Protein AF-A0A6P0XM38-F1 (afdb_monomer)

Secondary structure (DSSP, 8-state):
--PPPHHHHHHHTSTT----HHHHHHHHHTS--HHHH-EE--SSTTPPPEE---STT-EEEEEEETTEEEEEEES-SSSS--EEEEEETTEEEEEEETTT-PEEES-SS--SSEEE---SSS-SEEE-SSTT-SS-EEE-TTSPEEES-SS-SSSEEESS----SS----TT-PPP-S--S--TTTTT---BTTB-----TTS-----TT-------BTTTTB----

Foldseek 3Di:
DPQDDPVRLVVQPDPPHDHDPVSVVSVVVVDDDCVPQVWDQDDDPPGDITRFADDPQQWGDFDDDVPDTAKTWGQHLDDPFGFTFIGGPSFTQWTQGPPPRAIEGRDHDDPDNDHFDDPDQAWSDWDAPDVPHQQIFTQGSVRATEGSHPDDPDNYDYPDDDDDPDDDPDVPDDDDDDPPPAVVVADPFDDDPHDHDDDDDVDDDDDDPPDDDDFDDDPPPRDGDDD

Mean predicted aligned error: 12.22 Å

Sequence (227 aa):
MTQKSRSELKELFKTGAKPSQEDFANFIESTLNIKEDGIEKPSGANTPLKITAQDTDEKLLDFYSGETNTWSINQKPGEEKIGLNISNAGESKLFIDSSNGNVGLSIDQPTAKLHIQQTSNEDALRIDDQLNDKTSFLIDKDGNVGIGTTTPTAKLEVSGSLKVQDVIDAPKGIKIQGETDHINVDGAFYRNQGEVYLTVDNHLYIRDTQSSKKIHFQTDTGSLTLD

Nearest PDB structures (foldseek):
  8ojn-assembly1_C  TM=6.182E-01  e=1.400E-03  Bdellovibrio bacteriovorus HD100
  8ol4-assembly1_A  TM=2.918E-01  e=2.278E-03  Bdellovibrio bacteriovorus HD100
  8onf-assembly1_B  TM=3.000E-01  e=6.406E-03  Bdellovibrio bacteriovorus HD100
  8oml-assembly1_B  TM=2.946E-01  e=8.170E-03  Bdellovibrio bacteriovorus HD100
  8on4-assembly1_A  TM=4.421E-01  e=1.710E-01  Bdellovibrio bacteriovorus HD100

pLDDT: mean 78.91, std 18.7, range [36.31, 98.06]

Radius of gyration: 34.81 Å; Cα contacts (8 Å, |Δi|>4): 327; chains: 1; bounding box: 89×39×93 Å

Structure (mmCIF, N/CA/C/O backbone):
data_AF-A0A6P0XM38-F1
#
_entry.id   AF-A0A6P0XM38-F1
#
loop_
_atom_site.group_PDB
_atom_site.id
_atom_site.type_symbol
_atom_site.label_atom_id
_atom_site.label_alt_id
_atom_site.label_comp_id
_atom_site.label_asym_id
_atom_site.label_entity_id
_atom_site.label_seq_id
_atom_site.pdbx_PDB_ins_code
_atom_site.Cartn_x
_atom_site.Cartn_y
_atom_site.Cartn_z
_atom_site.occupancy
_atom_site.B_iso_or_equiv
_atom_site.auth_seq_id
_atom_site.auth_comp_id
_atom_site.auth_asym_id
_atom_site.auth_atom_id
_atom_site.pdbx_PDB_model_num
ATOM 1 N N . MET A 1 1 ? -32.392 -12.697 25.773 1.00 48.47 1 MET A N 1
ATOM 2 C CA . MET A 1 1 ? -33.594 -12.049 26.343 1.00 48.47 1 MET A CA 1
ATOM 3 C C . MET A 1 1 ? -33.814 -10.748 25.594 1.00 48.47 1 MET A C 1
ATOM 5 O O . MET A 1 1 ? -32.832 -10.092 25.280 1.00 48.47 1 MET A O 1
ATOM 9 N N . THR A 1 2 ? -35.050 -10.405 25.237 1.00 59.69 2 THR A N 1
ATOM 10 C CA . THR A 1 2 ? -35.341 -9.153 24.521 1.00 59.69 2 THR A CA 1
ATOM 11 C C . THR A 1 2 ? -35.158 -7.982 25.489 1.00 59.69 2 THR A C 1
ATOM 13 O O . THR A 1 2 ? -35.938 -7.853 26.431 1.00 59.69 2 THR A O 1
ATOM 16 N N . GLN A 1 3 ? -34.112 -7.170 25.313 1.00 72.75 3 GLN A N 1
ATOM 17 C CA . GLN A 1 3 ? -33.857 -6.014 26.181 1.00 72.75 3 GLN A CA 1
ATOM 18 C C . GLN A 1 3 ? -35.000 -4.994 26.066 1.00 72.75 3 GLN A C 1
ATOM 20 O O . GLN A 1 3 ? -35.388 -4.610 24.962 1.00 72.75 3 GLN A O 1
ATOM 25 N N . LYS A 1 4 ? -35.538 -4.548 27.209 1.00 78.38 4 LYS A N 1
ATOM 26 C CA . LYS A 1 4 ? -36.553 -3.483 27.266 1.00 78.38 4 LYS A CA 1
ATOM 27 C C . LYS A 1 4 ? -35.903 -2.135 26.955 1.00 78.38 4 LYS A C 1
ATOM 29 O O . LYS A 1 4 ? -34.823 -1.824 27.458 1.00 78.38 4 LYS A O 1
ATOM 34 N N . SER A 1 5 ? -36.572 -1.294 26.174 1.00 80.25 5 SER A N 1
ATOM 35 C CA . SER A 1 5 ? -36.120 0.075 25.930 1.00 80.25 5 SER A CA 1
ATOM 36 C C . SER A 1 5 ? -36.131 0.905 27.220 1.00 80.25 5 SER A C 1
ATOM 38 O O . SER A 1 5 ? -36.909 0.660 28.145 1.00 80.25 5 SER A O 1
ATOM 40 N N . ARG A 1 6 ? -35.326 1.977 27.273 1.00 81.38 6 ARG A N 1
ATOM 41 C CA . ARG A 1 6 ? -35.341 2.918 28.412 1.00 81.38 6 ARG A CA 1
ATOM 42 C C . ARG A 1 6 ? -36.722 3.525 28.665 1.00 81.38 6 ARG A C 1
ATOM 44 O O . ARG A 1 6 ? -37.035 3.853 29.806 1.00 81.38 6 ARG A O 1
ATOM 51 N N . SER A 1 7 ? -37.533 3.703 27.623 1.00 83.88 7 SER A N 1
ATOM 52 C CA . SER A 1 7 ? -38.900 4.218 27.752 1.00 83.88 7 SER A CA 1
ATOM 53 C C . SER A 1 7 ? -39.814 3.207 28.442 1.00 83.88 7 SER A C 1
ATOM 55 O O . SER A 1 7 ? -40.525 3.580 29.367 1.00 83.88 7 SER A O 1
ATOM 57 N N . GLU A 1 8 ? -39.736 1.928 28.068 1.00 85.31 8 GLU A N 1
ATOM 58 C CA . GLU A 1 8 ? -40.484 0.850 28.728 1.00 85.31 8 GLU A CA 1
ATOM 59 C C . GLU A 1 8 ? -40.020 0.643 30.171 1.00 85.31 8 GLU A C 1
ATOM 61 O O . GLU A 1 8 ? -40.845 0.458 31.061 1.00 85.31 8 GLU A O 1
ATOM 66 N N . LEU A 1 9 ? -38.712 0.751 30.429 1.00 84.25 9 LEU A N 1
ATOM 67 C CA . LEU A 1 9 ? -38.165 0.676 31.783 1.00 84.25 9 LEU A CA 1
ATOM 68 C C . LEU A 1 9 ? -38.690 1.815 32.665 1.00 84.25 9 LEU A C 1
ATOM 70 O O . LEU A 1 9 ? -39.119 1.560 33.783 1.00 84.25 9 LEU A O 1
ATOM 74 N N . LYS A 1 10 ? -38.742 3.059 32.169 1.00 84.19 10 LYS A N 1
ATOM 75 C CA . LYS A 1 10 ? -39.256 4.213 32.937 1.00 84.19 10 LYS A CA 1
ATOM 76 C C . LYS A 1 10 ? -40.703 4.043 33.404 1.00 84.19 10 LYS A C 1
ATOM 78 O O . LYS A 1 10 ? -41.040 4.512 34.489 1.00 84.19 10 LYS A O 1
ATOM 83 N N . GLU A 1 11 ? -41.549 3.378 32.621 1.00 87.38 11 GLU A N 1
ATOM 84 C CA . GLU A 1 11 ? -42.943 3.111 32.996 1.00 87.38 11 GLU A CA 1
ATOM 85 C C . GLU A 1 11 ? -43.055 2.194 34.225 1.00 87.38 11 GLU A C 1
ATOM 87 O O . GLU A 1 11 ? -43.979 2.343 35.025 1.00 87.38 11 GLU A O 1
ATOM 92 N N . LEU A 1 12 ? -42.078 1.303 34.425 1.00 85.00 12 LEU A N 1
ATOM 93 C CA . LEU A 1 12 ? -42.056 0.330 35.519 1.00 85.00 12 LEU A CA 1
ATOM 94 C C . LEU A 1 12 ? -41.666 0.947 36.872 1.00 85.00 12 LEU A C 1
ATOM 96 O O . LEU A 1 12 ? -41.975 0.364 37.908 1.00 85.00 12 LEU A O 1
ATOM 100 N N . PHE A 1 13 ? -41.044 2.134 36.880 1.00 86.44 13 PHE A N 1
ATOM 101 C CA . PHE A 1 13 ? -40.559 2.826 38.088 1.00 86.44 13 PHE A CA 1
ATOM 102 C C . PHE A 1 13 ? -41.355 4.098 38.438 1.00 86.44 13 PHE A C 1
ATOM 104 O O . PHE A 1 13 ? -40.858 4.980 39.142 1.00 86.44 13 PHE A O 1
ATOM 111 N N . LYS A 1 14 ? -42.600 4.221 37.962 1.00 89.19 14 LYS A N 1
ATOM 112 C CA . LYS A 1 14 ? -43.503 5.315 38.358 1.00 89.19 14 LYS A CA 1
ATOM 113 C C . LYS A 1 14 ? -43.966 5.172 39.809 1.00 89.19 14 LYS A C 1
ATOM 115 O O . LYS A 1 14 ? -44.019 4.078 40.365 1.00 89.19 14 LYS A O 1
ATOM 120 N N . THR A 1 15 ? -44.356 6.287 40.424 1.00 84.44 15 THR A N 1
ATOM 121 C CA . THR A 1 15 ? -44.920 6.300 41.779 1.00 84.44 15 THR A CA 1
ATOM 122 C C . THR A 1 15 ? -46.096 5.324 41.888 1.00 84.44 15 THR A C 1
ATOM 124 O O . THR A 1 15 ? -47.060 5.425 41.134 1.00 84.44 15 THR A O 1
ATOM 127 N N . GLY A 1 16 ? -46.013 4.382 42.831 1.00 83.31 16 GLY A N 1
ATOM 128 C CA . GLY A 1 16 ? -47.033 3.350 43.055 1.00 83.31 16 GLY A CA 1
ATOM 129 C C . GLY A 1 16 ? -46.848 2.061 42.245 1.00 83.31 16 GLY A C 1
ATOM 130 O O . GLY A 1 16 ? -47.520 1.075 42.541 1.00 83.31 16 GLY A O 1
ATOM 131 N N . ALA A 1 17 ? -45.925 2.023 41.278 1.00 82.75 17 ALA A N 1
ATOM 132 C CA . ALA A 1 17 ? -45.535 0.785 40.609 1.00 82.75 17 ALA A CA 1
ATOM 133 C C . ALA A 1 17 ? -44.620 -0.062 41.515 1.00 82.75 17 ALA A C 1
ATOM 135 O O . ALA A 1 17 ? -43.848 0.473 42.315 1.00 82.75 17 ALA A O 1
ATOM 136 N N . LYS A 1 18 ? -44.700 -1.395 41.389 1.00 88.50 18 LYS A N 1
ATOM 137 C CA . LYS A 1 18 ? -43.828 -2.350 42.092 1.00 88.50 18 LYS A CA 1
ATOM 138 C C . LYS A 1 18 ? -42.984 -3.124 41.065 1.00 88.50 18 LYS A C 1
ATOM 140 O O . LYS A 1 18 ? -43.429 -4.186 40.627 1.00 88.50 18 LYS A O 1
ATOM 145 N N . PRO A 1 19 ? -41.807 -2.603 40.673 1.00 87.50 19 PRO A N 1
ATOM 146 C CA . PRO A 1 19 ? -40.901 -3.305 39.771 1.00 87.50 19 PRO A CA 1
ATOM 147 C C . PRO A 1 19 ? -40.480 -4.656 40.357 1.00 87.50 19 PRO A C 1
ATOM 149 O O . PRO A 1 19 ? -40.291 -4.794 41.571 1.00 87.50 19 PRO A O 1
ATOM 152 N N . SER A 1 20 ? -40.332 -5.655 39.494 1.00 89.19 20 SER A N 1
ATOM 153 C CA . SER A 1 20 ? -39.801 -6.967 39.861 1.00 89.19 20 SER A CA 1
ATOM 154 C C . SER A 1 20 ? -38.269 -6.957 39.932 1.00 89.19 20 SER A C 1
ATOM 156 O O . SER A 1 20 ? -37.613 -6.035 39.448 1.00 89.19 20 SER A O 1
ATOM 158 N N . GLN A 1 21 ? -37.677 -8.013 40.500 1.00 89.88 21 GLN A N 1
ATOM 159 C CA . GLN A 1 21 ? -36.222 -8.219 40.473 1.00 89.88 21 GLN A CA 1
ATOM 160 C C . GLN A 1 21 ? -35.669 -8.225 39.036 1.00 89.88 21 GLN A C 1
ATOM 162 O O . GLN A 1 21 ? -34.590 -7.695 38.790 1.00 89.88 21 GLN A O 1
ATOM 167 N N . GLU A 1 22 ? -36.416 -8.783 38.085 1.00 87.12 22 GLU A N 1
ATOM 168 C CA . GLU A 1 22 ? -36.012 -8.832 36.680 1.00 87.12 22 GLU A CA 1
ATOM 169 C C . GLU A 1 22 ? -36.082 -7.453 36.008 1.00 87.12 22 GLU A C 1
ATOM 171 O O . GLU A 1 22 ? -35.248 -7.129 35.166 1.00 87.12 22 GLU A O 1
ATOM 176 N N . ASP A 1 23 ? -37.005 -6.582 36.424 1.00 87.00 23 ASP A N 1
ATOM 177 C CA . ASP A 1 23 ? -37.036 -5.191 35.950 1.00 87.00 23 ASP A CA 1
ATOM 178 C C . ASP A 1 23 ? -35.821 -4.395 36.446 1.00 87.00 23 ASP A C 1
ATOM 180 O O . ASP A 1 23 ? -35.291 -3.557 35.717 1.00 87.00 23 ASP A O 1
ATOM 184 N N . PHE A 1 24 ? -35.340 -4.690 37.658 1.00 85.00 24 PHE A N 1
ATOM 185 C CA . PHE A 1 24 ? -34.094 -4.124 38.176 1.00 85.00 24 PHE A CA 1
ATOM 186 C C . PHE A 1 24 ? -32.857 -4.647 37.439 1.00 85.00 24 PHE A C 1
ATOM 188 O O . PHE A 1 24 ? -31.975 -3.847 37.132 1.00 85.00 24 PHE A O 1
ATOM 195 N N . ALA A 1 25 ? -32.801 -5.944 37.119 1.00 84.38 25 ALA A N 1
ATOM 196 C CA . ALA A 1 25 ? -31.714 -6.510 36.317 1.00 84.38 25 ALA A CA 1
ATOM 197 C C . ALA A 1 25 ? -31.643 -5.835 34.938 1.00 84.38 25 ALA A C 1
ATOM 199 O O . ALA A 1 25 ? -30.616 -5.259 34.586 1.00 84.38 25 ALA A O 1
ATOM 200 N N . ASN A 1 26 ? -32.780 -5.766 34.235 1.00 83.00 26 ASN A N 1
ATOM 201 C CA . ASN A 1 26 ? -32.878 -5.079 32.946 1.00 83.00 26 ASN A CA 1
ATOM 202 C C . ASN A 1 26 ? -32.483 -3.593 33.034 1.00 83.00 26 ASN A C 1
ATOM 204 O O . ASN A 1 26 ? -31.912 -3.052 32.091 1.00 83.00 26 ASN A O 1
ATOM 208 N N . PHE A 1 27 ? -32.784 -2.907 34.143 1.00 82.88 27 PHE A N 1
ATOM 209 C CA . PHE A 1 27 ? -32.383 -1.513 34.331 1.00 82.88 27 PHE A CA 1
ATOM 210 C C . PHE A 1 27 ? -30.866 -1.359 34.472 1.00 82.88 27 PHE A C 1
ATOM 212 O O . PHE A 1 27 ? -30.284 -0.536 33.765 1.00 82.88 27 PHE A O 1
ATOM 219 N N . ILE A 1 28 ? -30.231 -2.147 35.343 1.00 81.25 28 ILE A N 1
ATOM 220 C CA . ILE A 1 28 ? -28.781 -2.083 35.583 1.00 81.25 28 ILE A CA 1
ATOM 221 C C . ILE A 1 28 ? -28.016 -2.414 34.296 1.00 81.25 28 ILE A C 1
ATOM 223 O O . ILE A 1 28 ? -27.159 -1.635 33.881 1.00 81.25 28 ILE A O 1
ATOM 227 N N . GLU A 1 29 ? -28.405 -3.491 33.611 1.00 81.94 29 GLU A N 1
ATOM 228 C CA . GLU A 1 29 ? -27.800 -3.933 32.346 1.00 81.94 29 GLU A CA 1
ATOM 229 C C . GLU A 1 29 ? -28.026 -2.947 31.180 1.00 81.94 29 GLU A C 1
ATOM 231 O O . GLU A 1 29 ? -27.327 -3.003 30.173 1.00 81.94 29 GLU A O 1
ATOM 236 N N . SER A 1 30 ? -28.983 -2.013 31.292 1.00 77.38 30 SER A N 1
ATOM 237 C CA . S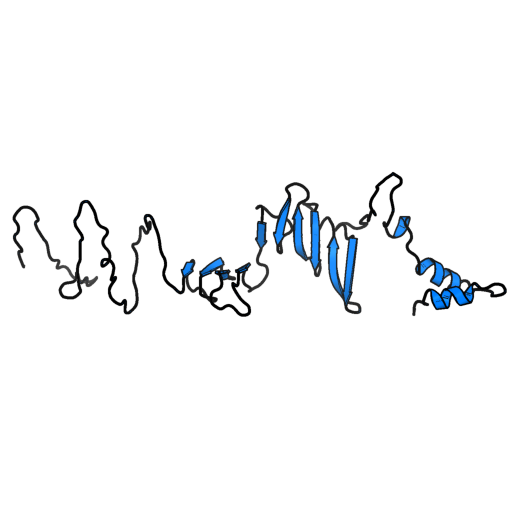ER A 1 30 ? -29.253 -0.990 30.261 1.00 77.38 30 SER A CA 1
ATOM 238 C C . SER A 1 30 ? -28.353 0.257 30.343 1.00 77.38 30 SER A C 1
ATOM 240 O O . SER A 1 30 ? -28.494 1.200 29.542 1.00 77.38 30 SER A O 1
ATOM 242 N N . THR A 1 31 ? -27.469 0.311 31.342 1.00 77.56 31 THR A N 1
ATOM 243 C CA . THR A 1 31 ? -26.596 1.457 31.630 1.00 77.56 31 THR A CA 1
ATOM 244 C C . THR A 1 31 ? -25.124 1.085 31.512 1.00 77.56 31 THR A C 1
ATOM 246 O O . THR A 1 31 ? -24.773 -0.071 31.695 1.00 77.56 31 THR A O 1
ATOM 249 N N . LEU A 1 32 ? -24.275 2.077 31.212 1.00 80.94 32 LEU A N 1
ATOM 250 C CA . LEU A 1 32 ? -22.825 1.886 31.223 1.00 80.94 32 LEU A CA 1
ATOM 251 C C . LEU A 1 32 ? -22.292 1.958 32.661 1.00 80.94 32 LEU A C 1
ATOM 253 O O . LEU A 1 32 ? -22.584 2.916 33.386 1.00 80.94 32 LEU A O 1
ATOM 257 N N . ASN A 1 33 ? -21.479 0.986 33.049 1.00 82.31 33 ASN A N 1
ATOM 258 C CA . ASN A 1 33 ? -20.744 0.919 34.299 1.00 82.31 33 ASN A CA 1
ATOM 259 C C . ASN A 1 33 ? -19.286 1.351 34.084 1.00 82.31 33 ASN A C 1
ATOM 261 O O . ASN A 1 33 ? -18.530 0.721 33.358 1.00 82.31 33 ASN A O 1
ATOM 265 N N . ILE A 1 34 ? -18.848 2.396 34.787 1.00 77.56 34 ILE A N 1
ATOM 266 C CA . ILE A 1 34 ? -17.497 2.967 34.643 1.00 77.56 34 ILE A CA 1
ATOM 267 C C . ILE A 1 34 ? -16.386 1.939 34.921 1.00 77.56 34 ILE A C 1
ATOM 269 O O . ILE A 1 34 ? -15.366 1.925 34.235 1.00 77.56 34 ILE A O 1
ATOM 273 N N . LYS A 1 35 ? -16.566 1.090 35.941 1.00 75.81 35 LYS A N 1
ATOM 274 C CA . LYS A 1 35 ? -15.556 0.111 36.361 1.00 75.81 35 LYS A CA 1
ATOM 275 C C . LYS A 1 35 ? -15.515 -1.095 35.427 1.00 75.81 35 LYS A C 1
ATOM 277 O O . LYS A 1 35 ? -14.441 -1.642 35.209 1.00 75.81 35 LYS A O 1
ATOM 282 N N . GLU A 1 36 ? -16.674 -1.520 34.941 1.00 78.44 36 GLU A N 1
ATOM 283 C CA . GLU A 1 36 ? -16.805 -2.740 34.140 1.00 78.44 36 GLU A CA 1
ATOM 284 C C . GLU A 1 36 ? -16.608 -2.457 32.649 1.00 78.44 36 GLU A C 1
ATOM 286 O O . GLU A 1 36 ? -15.912 -3.219 31.991 1.00 78.44 36 GLU A O 1
ATOM 291 N N . ASP A 1 37 ? -17.097 -1.325 32.138 1.00 83.25 37 ASP A N 1
ATOM 292 C CA . ASP A 1 37 ? -17.035 -0.986 30.710 1.00 83.25 37 ASP A CA 1
ATOM 293 C C . ASP A 1 37 ? -15.785 -0.178 30.333 1.00 83.25 37 ASP A C 1
ATOM 295 O O . ASP A 1 37 ? -15.530 0.071 29.158 1.00 83.25 37 ASP A O 1
ATOM 299 N N . GLY A 1 38 ? -15.007 0.293 31.315 1.00 84.88 38 GLY A N 1
ATOM 300 C CA . GLY A 1 38 ? -13.768 1.041 31.072 1.00 84.88 38 GLY A CA 1
ATOM 301 C C . GLY A 1 38 ? -13.960 2.428 30.442 1.00 84.88 38 GLY A C 1
ATOM 302 O O . GLY A 1 38 ? -12.977 3.029 30.000 1.00 84.88 38 GLY A O 1
ATOM 303 N N . ILE A 1 39 ? -15.194 2.945 30.404 1.00 89.00 39 ILE A N 1
ATOM 304 C CA . ILE A 1 39 ? -15.546 4.269 29.876 1.00 89.00 39 ILE A CA 1
ATOM 305 C C . ILE A 1 39 ? -15.694 5.249 31.044 1.00 89.00 39 ILE A C 1
ATOM 307 O O . ILE A 1 39 ? -16.642 5.171 31.827 1.00 89.00 39 ILE A O 1
ATOM 311 N N . GLU A 1 40 ? -14.780 6.215 31.146 1.00 88.62 40 GLU A N 1
ATOM 312 C CA . GLU A 1 40 ? -14.772 7.192 32.237 1.00 88.62 40 GLU A CA 1
ATOM 313 C C . GLU A 1 40 ? -14.476 8.618 31.763 1.00 88.62 40 GLU A C 1
ATOM 315 O O . GLU A 1 40 ? -13.769 8.839 30.782 1.00 88.62 40 GLU A O 1
ATOM 320 N N . LYS A 1 41 ? -14.989 9.619 32.487 1.00 86.38 41 LYS A N 1
ATOM 321 C CA . LYS A 1 41 ? -14.523 11.006 32.378 1.00 86.38 41 LYS A CA 1
ATOM 322 C C . LYS A 1 41 ? -13.588 11.278 33.563 1.00 86.38 41 LYS A C 1
ATOM 324 O O . LYS A 1 41 ? -14.100 11.475 34.667 1.00 86.38 41 LYS A O 1
ATOM 329 N N . PRO A 1 42 ? -12.254 11.277 33.374 1.00 85.50 42 PRO A N 1
ATOM 330 C CA . PRO A 1 42 ? -11.305 11.455 34.471 1.00 85.50 42 PRO A CA 1
ATOM 331 C C . PRO A 1 42 ? -11.526 12.783 35.199 1.00 85.50 42 PRO A C 1
ATOM 333 O O . PRO A 1 42 ? -11.930 13.773 34.586 1.00 85.50 42 PRO A O 1
ATOM 336 N N . SER A 1 43 ? -11.240 12.839 36.499 1.00 85.06 43 SER A N 1
ATOM 337 C CA . SER A 1 43 ? -11.324 14.084 37.264 1.00 85.06 43 SER A CA 1
ATOM 338 C C . SER A 1 43 ? -10.2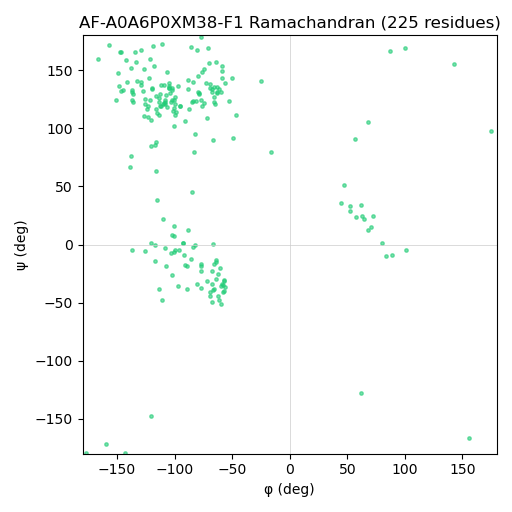43 15.080 36.819 1.00 85.06 43 SER A C 1
ATOM 340 O O . SER A 1 43 ? -9.080 14.727 36.642 1.00 85.06 43 SER A O 1
ATOM 342 N N . GLY A 1 44 ? -10.630 16.341 36.617 1.00 83.31 44 GLY A N 1
ATOM 343 C CA . GLY A 1 44 ? -9.727 17.412 36.185 1.00 83.31 44 GLY A CA 1
ATOM 344 C C . GLY A 1 44 ? -10.394 18.387 35.217 1.00 83.31 44 GLY A C 1
ATOM 345 O O . GLY A 1 44 ? -11.367 18.053 34.542 1.00 83.31 44 GLY A O 1
ATOM 346 N N . ALA A 1 45 ? -9.889 19.619 35.152 1.00 73.69 45 ALA A N 1
ATOM 347 C CA . ALA A 1 45 ? -10.309 20.554 34.114 1.00 73.69 45 ALA A CA 1
ATOM 348 C C . ALA A 1 45 ? -9.777 20.070 32.752 1.00 73.69 45 ALA A C 1
ATOM 350 O O . ALA A 1 45 ? -8.607 19.715 32.641 1.00 73.69 45 ALA A O 1
ATOM 351 N N . ASN A 1 46 ? -10.628 20.081 31.722 1.00 84.25 46 ASN A N 1
ATOM 352 C CA . ASN A 1 46 ? -10.289 19.725 30.335 1.00 84.25 46 ASN A CA 1
ATOM 353 C C . ASN A 1 46 ? -9.835 18.271 30.092 1.00 84.25 46 ASN A C 1
ATOM 355 O O . ASN A 1 46 ? -9.165 17.998 29.099 1.00 84.25 46 ASN A O 1
ATOM 359 N N . THR A 1 47 ? -10.224 17.318 30.941 1.00 85.31 47 THR A N 1
ATOM 360 C CA . THR A 1 47 ? -9.978 15.892 30.685 1.00 85.31 47 THR A CA 1
ATOM 361 C C . THR A 1 47 ? -10.967 15.338 29.637 1.00 85.31 47 THR A C 1
ATOM 363 O O . THR A 1 47 ? -12.197 15.474 29.793 1.00 85.31 47 THR A O 1
ATOM 366 N N . PRO A 1 48 ? -10.469 14.734 28.538 1.00 89.19 48 PRO A N 1
ATOM 367 C CA . PRO A 1 48 ? -11.316 14.074 27.548 1.00 89.19 48 PRO A CA 1
ATOM 368 C C . PRO A 1 48 ? -11.904 12.767 28.101 1.00 89.19 48 PRO A C 1
ATOM 370 O O . PRO A 1 48 ? -11.513 12.295 29.168 1.00 89.19 48 PRO A O 1
ATOM 373 N N . LEU A 1 49 ? -12.866 12.190 27.376 1.00 91.75 49 LEU A N 1
ATOM 374 C CA . LEU A 1 49 ? -13.368 10.845 27.663 1.00 91.75 49 LEU A CA 1
ATOM 375 C C . LEU A 1 49 ? -12.210 9.842 27.555 1.00 91.75 49 LEU A C 1
ATOM 377 O O . LEU A 1 49 ? -11.477 9.858 26.567 1.00 91.75 49 LEU A O 1
ATOM 381 N N . LYS A 1 50 ? -12.059 8.979 28.556 1.00 89.62 50 LYS A N 1
ATOM 382 C CA . LYS A 1 50 ? -11.101 7.878 28.562 1.00 89.62 50 LYS A CA 1
ATOM 383 C C . LYS A 1 50 ? -11.847 6.571 28.316 1.00 89.62 50 LYS A C 1
ATOM 385 O O . LYS A 1 50 ? -12.890 6.328 28.918 1.00 89.62 50 LYS A O 1
ATOM 390 N N . ILE A 1 51 ? -11.285 5.751 27.437 1.00 90.69 51 ILE A N 1
ATOM 391 C CA . ILE A 1 51 ? -11.720 4.381 27.168 1.00 90.69 51 ILE A CA 1
ATOM 392 C C . ILE A 1 51 ? -10.513 3.496 27.460 1.00 90.69 51 ILE A C 1
ATOM 394 O O . ILE A 1 51 ? -9.426 3.754 26.942 1.00 90.69 51 ILE A O 1
ATOM 398 N N . THR A 1 52 ? -10.687 2.515 28.335 1.00 87.19 52 THR A N 1
ATOM 399 C CA . THR A 1 52 ? -9.631 1.586 28.749 1.00 87.19 52 THR A CA 1
ATOM 400 C C . THR A 1 52 ? -9.924 0.221 28.151 1.00 87.19 52 THR A C 1
ATOM 402 O O . THR A 1 52 ? -11.005 -0.315 28.379 1.00 87.19 52 THR A O 1
ATOM 405 N N . ALA A 1 53 ? -8.976 -0.339 27.404 1.00 84.19 53 ALA A N 1
ATOM 406 C CA . ALA A 1 53 ? -9.095 -1.705 26.922 1.00 84.19 53 ALA A CA 1
ATOM 407 C C . ALA A 1 53 ? -8.860 -2.716 28.056 1.00 84.19 53 ALA A C 1
ATOM 409 O O . ALA A 1 53 ? -8.126 -2.421 29.001 1.00 84.19 53 ALA A O 1
ATOM 410 N N . GLN A 1 54 ? -9.477 -3.896 27.969 1.00 70.06 54 GLN A N 1
ATOM 411 C CA . GLN A 1 54 ? -9.420 -4.902 29.043 1.00 70.06 54 GLN A CA 1
ATOM 412 C C . GLN A 1 54 ? -8.745 -6.223 28.653 1.00 70.06 54 GLN A C 1
ATOM 414 O O . GLN A 1 54 ? -8.358 -6.979 29.541 1.00 70.06 54 GLN A O 1
ATOM 419 N N . ASP A 1 55 ? -8.536 -6.462 27.357 1.00 75.00 55 ASP A N 1
ATOM 420 C CA . ASP A 1 55 ? -7.988 -7.718 26.831 1.00 75.00 55 ASP A CA 1
ATOM 421 C C . ASP A 1 55 ? -6.575 -7.548 26.246 1.00 75.00 55 ASP A C 1
ATOM 423 O O . ASP A 1 55 ? -6.076 -6.433 26.095 1.00 75.00 55 ASP A O 1
ATOM 427 N N . THR A 1 56 ? -5.926 -8.659 25.879 1.00 75.81 56 THR A N 1
ATOM 428 C CA . THR A 1 56 ? -4.539 -8.695 25.368 1.00 75.81 56 THR A CA 1
ATOM 429 C C . THR A 1 56 ? -4.318 -7.874 24.102 1.00 75.81 56 THR A C 1
ATOM 431 O O . THR A 1 56 ? -3.265 -7.257 23.957 1.00 75.81 56 THR A O 1
ATOM 434 N N . ASP A 1 57 ? -5.319 -7.843 23.220 1.00 70.44 57 ASP A N 1
ATOM 435 C CA . ASP A 1 57 ? -5.273 -7.107 21.947 1.00 70.44 57 ASP A CA 1
ATOM 436 C C . ASP A 1 57 ? -5.611 -5.610 22.125 1.00 70.44 57 ASP A C 1
ATOM 438 O O . ASP A 1 57 ? -5.706 -4.835 21.163 1.00 70.44 57 ASP A O 1
ATOM 442 N N . GLU A 1 58 ? -5.887 -5.214 23.370 1.00 86.62 58 GLU A N 1
ATOM 443 C CA . GLU A 1 58 ? -6.373 -3.904 23.776 1.00 86.62 58 GLU A CA 1
ATOM 444 C C . GLU A 1 58 ? -7.545 -3.390 22.906 1.00 86.62 58 GLU A C 1
ATOM 446 O O . GLU A 1 58 ? -7.513 -2.277 22.370 1.00 86.62 58 GLU A O 1
ATOM 451 N N . LYS A 1 59 ? -8.593 -4.211 22.733 1.00 88.50 59 LYS A N 1
ATOM 452 C CA . LYS A 1 59 ? -9.822 -3.822 22.013 1.00 88.50 59 LYS A CA 1
ATOM 453 C C . LYS A 1 59 ? -10.587 -2.723 22.748 1.00 88.50 59 LYS A C 1
ATOM 455 O O . LYS A 1 59 ? -10.771 -2.790 23.961 1.00 88.50 59 LYS A O 1
ATOM 460 N N . LEU A 1 60 ? -11.044 -1.722 21.992 1.00 91.62 60 LEU A N 1
ATOM 461 C CA . LEU A 1 60 ? -11.797 -0.575 22.504 1.00 91.62 60 LEU A CA 1
ATOM 462 C C . LEU A 1 60 ? -13.255 -0.585 22.045 1.00 91.62 60 LEU A C 1
ATOM 464 O O . LEU A 1 60 ? -14.147 -0.351 22.853 1.00 91.62 60 LEU A O 1
ATOM 468 N N . LEU A 1 61 ? -13.499 -0.795 20.748 1.00 92.25 61 LEU A N 1
ATOM 469 C CA . LEU A 1 61 ? -14.832 -0.723 20.145 1.00 92.25 61 LEU A CA 1
ATOM 470 C C . LEU A 1 61 ? -14.968 -1.766 19.036 1.00 92.25 61 LEU A C 1
ATOM 472 O O . LEU A 1 61 ? -14.112 -1.823 18.156 1.00 92.25 61 LEU A O 1
ATOM 476 N N . ASP A 1 62 ? -16.071 -2.511 19.043 1.00 92.44 62 ASP A N 1
ATOM 477 C CA . ASP A 1 62 ? -16.441 -3.465 17.997 1.00 92.44 62 ASP A CA 1
ATOM 478 C C . ASP A 1 62 ? -17.677 -2.970 17.235 1.00 92.44 62 ASP A C 1
ATOM 480 O O . ASP A 1 62 ? -18.654 -2.508 17.830 1.00 92.44 62 ASP A O 1
ATOM 484 N N . PHE A 1 63 ? -17.657 -3.104 15.911 1.00 95.31 63 PHE A N 1
ATOM 485 C CA . PHE A 1 63 ? -18.741 -2.688 15.026 1.00 95.31 63 PHE A CA 1
ATOM 486 C C . PHE A 1 63 ? -19.383 -3.915 14.380 1.00 95.31 63 PHE A C 1
ATOM 488 O O . PHE A 1 63 ? -18.729 -4.655 13.645 1.00 95.31 63 PHE A O 1
ATOM 495 N N . TYR A 1 64 ? -20.677 -4.124 14.622 1.00 94.75 64 TYR A N 1
ATOM 496 C CA . TYR A 1 64 ? -21.409 -5.315 14.181 1.00 94.75 64 TYR A CA 1
ATOM 497 C C . TYR A 1 64 ? -22.359 -5.033 13.010 1.00 94.75 64 TYR A C 1
ATOM 499 O O . TYR A 1 64 ? -22.962 -3.963 12.918 1.00 94.75 64 TYR A O 1
ATOM 507 N N . SER A 1 65 ? -22.544 -6.038 12.154 1.00 95.38 65 SER A N 1
ATOM 508 C CA . SER A 1 65 ? -23.659 -6.145 11.209 1.00 95.38 65 SER A CA 1
ATOM 509 C C . SER A 1 65 ? -24.427 -7.427 11.525 1.00 95.38 65 SER A C 1
ATOM 511 O O . SER A 1 65 ? -23.925 -8.534 11.314 1.00 95.38 65 SER A O 1
ATOM 513 N N . GLY A 1 66 ? -25.621 -7.287 12.108 1.00 93.06 66 GLY A N 1
ATOM 514 C CA . GLY A 1 66 ? -26.301 -8.407 12.762 1.00 93.06 66 GLY A CA 1
ATOM 515 C C . GLY A 1 66 ? -25.471 -8.930 13.939 1.00 93.06 66 GLY A C 1
ATOM 516 O O . GLY A 1 66 ? -25.037 -8.149 14.777 1.00 93.06 66 GLY A O 1
ATOM 517 N N . GLU A 1 67 ? -25.213 -10.236 13.961 1.00 91.62 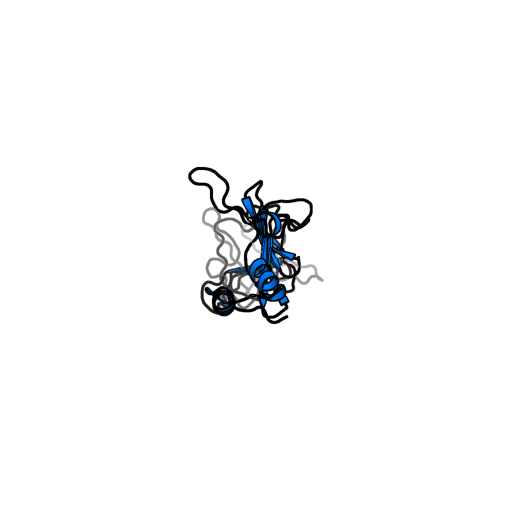67 GLU A N 1
ATOM 518 C CA . GLU A 1 67 ? -24.419 -10.910 15.005 1.00 91.62 67 GLU A CA 1
ATOM 519 C C . GLU A 1 67 ? -22.923 -11.020 14.650 1.00 91.62 67 GLU A C 1
ATOM 521 O O . GLU A 1 67 ? -22.139 -11.617 15.383 1.00 91.62 67 GLU A O 1
ATOM 526 N N . THR A 1 68 ? -22.503 -10.499 13.493 1.00 91.31 68 THR A N 1
ATOM 527 C CA . THR A 1 68 ? -21.118 -10.607 13.017 1.00 91.31 68 THR A CA 1
ATOM 528 C C . THR A 1 68 ? -20.355 -9.319 13.287 1.00 91.31 68 THR A C 1
ATOM 530 O O . THR A 1 68 ? -20.760 -8.253 12.819 1.00 91.31 68 THR A O 1
ATOM 533 N N . ASN A 1 69 ? -19.230 -9.418 14.000 1.00 91.94 69 ASN A N 1
ATOM 534 C CA . ASN A 1 69 ? -18.273 -8.319 14.099 1.00 91.94 69 ASN A CA 1
ATOM 535 C C . ASN A 1 69 ? -17.664 -8.071 12.708 1.00 91.94 69 ASN A C 1
ATOM 537 O O . ASN A 1 69 ? -17.112 -8.979 12.088 1.00 91.94 69 ASN A O 1
ATOM 541 N N . THR A 1 70 ? -17.807 -6.844 12.216 1.00 95.38 70 THR A N 1
ATOM 542 C CA . THR A 1 70 ? -17.324 -6.411 10.901 1.00 95.38 70 THR A CA 1
ATOM 543 C C . THR A 1 70 ? -15.975 -5.708 10.961 1.00 95.38 70 THR A C 1
ATOM 545 O O . THR A 1 70 ? -15.186 -5.863 10.036 1.00 95.38 70 THR A O 1
ATOM 548 N N . TRP A 1 71 ? -15.703 -4.930 12.006 1.00 96.06 71 TRP A N 1
ATOM 549 C CA . TRP A 1 71 ? -14.412 -4.288 12.241 1.00 96.06 71 TRP A CA 1
ATOM 550 C C . TRP A 1 71 ? -14.336 -3.756 13.672 1.00 96.06 71 TRP A C 1
ATOM 552 O O . TRP A 1 71 ? -15.358 -3.519 14.317 1.00 96.06 71 TRP A O 1
ATOM 562 N N . SER A 1 72 ? -13.117 -3.533 14.151 1.00 94.19 72 SER A N 1
ATOM 563 C CA . SER A 1 72 ? -12.837 -3.080 15.511 1.00 94.19 72 SER A CA 1
ATOM 564 C C . SER A 1 72 ? -11.829 -1.934 15.524 1.00 94.19 72 SER A C 1
ATOM 566 O O . SER A 1 72 ? -11.019 -1.785 14.607 1.00 94.19 72 SER A O 1
ATOM 568 N N . ILE A 1 73 ? -11.853 -1.145 16.599 1.00 94.94 73 ILE A N 1
ATOM 569 C CA . ILE A 1 73 ? -10.778 -0.225 16.981 1.00 94.94 73 ILE A CA 1
ATOM 570 C C . ILE A 1 73 ? -10.070 -0.809 18.205 1.00 94.94 73 ILE A C 1
ATOM 572 O O . ILE A 1 73 ? -10.721 -1.137 19.199 1.00 94.94 73 ILE A O 1
ATOM 576 N N . ASN A 1 74 ? -8.743 -0.921 18.153 1.00 92.44 74 ASN A N 1
ATOM 577 C CA . ASN A 1 74 ? -7.921 -1.484 19.226 1.00 92.44 74 ASN A CA 1
ATOM 578 C C . ASN A 1 74 ? -6.538 -0.808 19.300 1.00 92.44 74 ASN A C 1
ATOM 580 O O . ASN A 1 74 ? -6.173 -0.064 18.388 1.00 92.44 74 ASN A O 1
ATOM 584 N N . GLN A 1 75 ? -5.798 -1.005 20.396 1.00 90.69 75 GLN A N 1
ATOM 585 C CA . GLN A 1 75 ? -4.514 -0.319 20.633 1.00 90.69 75 GLN A CA 1
ATOM 586 C C . GLN A 1 75 ? -3.270 -1.199 20.496 1.00 90.69 75 GLN A C 1
ATOM 588 O O . GLN A 1 75 ? -2.174 -0.685 20.264 1.00 90.69 75 GLN A O 1
ATOM 593 N N . LYS A 1 76 ? -3.435 -2.520 20.560 1.00 86.88 76 LYS A N 1
ATOM 594 C CA . LYS A 1 76 ? -2.333 -3.478 20.511 1.00 86.88 76 LYS A CA 1
ATOM 595 C C . LYS A 1 76 ? -2.717 -4.673 19.621 1.00 86.88 76 LYS A C 1
ATOM 597 O O . LYS A 1 76 ? -3.082 -5.722 20.130 1.00 86.88 76 LYS A O 1
ATOM 602 N N . PRO A 1 77 ? -2.701 -4.533 18.281 1.00 83.12 77 PRO A N 1
ATOM 603 C CA . PRO A 1 77 ? -3.108 -5.614 17.367 1.00 83.12 77 PRO A CA 1
ATOM 604 C C . PRO A 1 77 ? -2.226 -6.873 17.416 1.00 83.12 77 PRO A C 1
ATOM 606 O O . PRO A 1 77 ? -2.632 -7.902 16.888 1.00 83.12 77 PRO A O 1
ATOM 609 N N . GLY A 1 78 ? -1.054 -6.800 18.050 1.00 78.06 78 GLY A N 1
ATOM 610 C CA . GLY A 1 78 ? -0.121 -7.906 18.244 1.00 78.06 78 GLY A CA 1
ATOM 611 C C . GLY A 1 78 ? 0.839 -7.610 19.397 1.00 78.06 78 GLY A C 1
ATOM 612 O O . GLY A 1 78 ? 0.681 -6.627 20.114 1.00 78.06 78 GLY A O 1
ATOM 613 N N . GLU A 1 79 ? 1.867 -8.431 19.599 1.00 70.31 79 GLU A N 1
ATOM 614 C CA . GLU A 1 79 ? 2.668 -8.350 20.832 1.00 70.31 79 GLU A CA 1
ATOM 615 C C . GLU A 1 79 ? 3.674 -7.187 20.890 1.00 70.31 79 GLU A C 1
ATOM 617 O O . GLU A 1 79 ? 4.056 -6.769 21.983 1.00 70.31 79 GLU A O 1
ATOM 622 N N . GLU A 1 80 ? 4.097 -6.639 19.747 1.00 80.38 80 GLU A N 1
ATOM 623 C CA . GLU A 1 80 ? 5.300 -5.792 19.701 1.00 80.38 80 GLU A CA 1
ATOM 624 C C . GLU A 1 80 ? 5.044 -4.281 19.639 1.00 80.38 80 GLU A C 1
ATOM 626 O O . GLU A 1 80 ? 5.899 -3.508 20.077 1.00 80.38 80 GLU A O 1
ATOM 631 N N . LYS A 1 81 ? 3.896 -3.825 19.116 1.00 88.50 81 LYS A N 1
ATOM 632 C CA . LYS A 1 81 ? 3.632 -2.386 18.935 1.00 88.50 81 LYS A CA 1
ATOM 633 C C . LYS A 1 81 ? 2.268 -1.944 19.434 1.00 88.50 81 LYS A C 1
ATOM 635 O O . LYS A 1 81 ? 1.258 -2.604 19.213 1.00 88.50 81 LYS A O 1
ATOM 640 N N . ILE A 1 82 ? 2.274 -0.761 20.045 1.00 91.19 82 ILE A N 1
ATOM 641 C CA . ILE A 1 82 ? 1.091 -0.039 20.511 1.00 91.19 82 ILE A CA 1
ATOM 642 C C . ILE A 1 82 ? 0.828 1.123 19.553 1.00 91.19 82 ILE A C 1
ATOM 644 O O . ILE A 1 82 ? 1.752 1.846 19.161 1.00 91.19 82 ILE A O 1
ATOM 648 N N . GLY A 1 83 ? -0.426 1.338 19.182 1.00 93.88 83 GLY A N 1
ATOM 649 C CA . GLY A 1 83 ? -0.811 2.375 18.234 1.00 93.88 83 GLY A CA 1
ATOM 650 C C . GLY A 1 83 ? -2.315 2.468 18.039 1.00 93.88 83 GLY A C 1
ATOM 651 O O . GLY A 1 83 ? -3.069 1.721 18.642 1.00 93.88 83 GLY A O 1
ATOM 652 N N . LEU A 1 84 ? -2.778 3.380 17.188 1.00 95.25 84 LEU A N 1
ATOM 653 C CA . LEU A 1 84 ? -4.175 3.341 16.751 1.00 95.25 84 LEU A CA 1
ATOM 654 C C . LEU A 1 84 ? -4.319 2.225 15.716 1.00 95.25 84 LEU A C 1
ATOM 656 O O . LEU A 1 84 ? -3.701 2.315 14.658 1.00 95.25 84 LEU A O 1
ATOM 660 N N . ASN A 1 85 ? -5.146 1.218 15.988 1.00 96.00 85 ASN A N 1
ATOM 661 C CA . ASN A 1 85 ? -5.418 0.141 15.046 1.00 96.00 85 ASN A CA 1
ATOM 662 C C . ASN A 1 85 ? -6.900 0.068 14.672 1.00 96.00 85 ASN A C 1
ATOM 664 O O . ASN A 1 85 ? -7.770 0.080 15.543 1.00 96.00 85 ASN A O 1
ATOM 668 N N . ILE A 1 86 ? -7.168 -0.074 13.377 1.00 96.50 86 ILE A N 1
ATOM 669 C CA . ILE A 1 86 ? -8.452 -0.515 12.835 1.00 96.50 86 ILE A CA 1
ATOM 670 C C . ILE A 1 86 ? -8.242 -1.927 12.297 1.00 96.50 86 ILE A C 1
ATOM 672 O O . ILE A 1 86 ? -7.404 -2.130 11.414 1.00 96.50 86 ILE A O 1
ATOM 676 N N . SER A 1 87 ? -8.990 -2.894 12.823 1.00 94.44 87 SER A N 1
ATOM 677 C CA . SER A 1 87 ? -8.884 -4.308 12.452 1.00 94.44 87 SER A CA 1
ATOM 678 C C . SER A 1 87 ? -10.187 -4.877 11.910 1.00 94.44 87 SER A C 1
ATOM 680 O O . SER A 1 87 ? -11.270 -4.352 12.152 1.00 94.44 87 SER A O 1
ATOM 682 N N . ASN A 1 88 ? -10.080 -5.983 11.181 1.00 92.75 88 ASN A N 1
ATOM 683 C CA . ASN A 1 88 ? -11.201 -6.843 10.814 1.00 92.75 88 ASN A CA 1
ATOM 684 C C . ASN A 1 88 ? -10.750 -8.297 10.989 1.00 92.75 88 ASN A C 1
ATOM 686 O O . ASN A 1 88 ? -9.665 -8.653 10.537 1.00 92.75 88 ASN A O 1
ATOM 690 N N . ALA A 1 89 ? -11.560 -9.108 11.677 1.00 87.56 89 ALA A N 1
ATOM 691 C CA . ALA A 1 89 ? -11.272 -10.516 11.960 1.00 87.56 89 ALA A CA 1
ATOM 692 C C . ALA A 1 89 ? -9.892 -10.757 12.615 1.00 87.56 89 ALA A C 1
ATOM 694 O O . ALA A 1 89 ? -9.251 -11.774 12.372 1.00 87.56 89 ALA A O 1
ATOM 695 N N . GLY A 1 90 ? -9.430 -9.816 13.447 1.00 85.50 90 GLY A N 1
ATOM 696 C CA . GLY A 1 90 ? -8.123 -9.874 14.117 1.00 85.50 90 GLY A CA 1
ATOM 697 C C . GLY A 1 90 ? -6.946 -9.379 13.271 1.00 85.50 90 GLY A C 1
ATOM 698 O O . GLY A 1 90 ? -5.870 -9.155 13.810 1.00 85.50 90 GLY A O 1
ATOM 699 N N . GLU A 1 91 ? -7.136 -9.128 11.977 1.00 90.56 91 GLU A N 1
ATOM 700 C CA . GLU A 1 91 ? -6.092 -8.576 11.115 1.00 90.56 91 GLU A CA 1
ATOM 701 C C . GLU A 1 91 ? -6.112 -7.047 11.136 1.00 90.56 91 GLU A C 1
ATOM 703 O O . GLU A 1 91 ? -7.167 -6.428 10.964 1.00 90.56 91 GLU A O 1
ATOM 708 N N . SER A 1 92 ? -4.941 -6.423 11.277 1.00 93.94 92 SER A N 1
ATOM 709 C CA . SER A 1 92 ? -4.795 -4.979 11.083 1.00 93.94 92 SER A CA 1
ATOM 710 C C . SER A 1 92 ? -5.129 -4.592 9.640 1.00 93.94 92 SER A C 1
ATOM 712 O O . SER A 1 92 ? -4.705 -5.258 8.697 1.00 93.94 92 SER A O 1
ATOM 714 N N . LYS A 1 93 ? -5.902 -3.517 9.462 1.00 95.12 93 LYS A N 1
ATOM 715 C CA . LYS A 1 93 ? -6.215 -2.908 8.156 1.00 95.12 93 LYS A CA 1
ATOM 716 C C . LYS A 1 93 ? -5.610 -1.512 8.041 1.00 95.12 93 LYS A C 1
ATOM 718 O O . LYS A 1 93 ? -5.073 -1.167 6.992 1.00 95.12 93 LYS A O 1
ATOM 723 N N . LEU A 1 94 ? -5.632 -0.750 9.132 1.00 96.62 94 LEU A N 1
ATOM 724 C CA . LEU A 1 94 ? -4.900 0.504 9.295 1.00 96.62 94 LEU A CA 1
ATOM 725 C C . LEU A 1 94 ? -4.255 0.512 10.678 1.00 96.62 94 LEU A C 1
ATOM 727 O O . LEU A 1 94 ? -4.950 0.331 11.675 1.00 96.62 94 LEU A O 1
ATOM 731 N N . PHE A 1 95 ? -2.962 0.800 10.733 1.00 96.94 95 PHE A N 1
ATOM 732 C CA . PHE A 1 95 ? -2.219 0.958 11.975 1.00 96.94 95 PHE A CA 1
ATOM 733 C C . PHE A 1 95 ? -1.441 2.272 11.975 1.00 96.94 95 PHE A C 1
ATOM 735 O O . PHE A 1 95 ? -0.819 2.624 10.976 1.00 96.94 95 PHE A O 1
ATOM 742 N N . ILE A 1 96 ? -1.442 2.995 13.093 1.00 97.56 96 ILE A N 1
ATOM 743 C CA . ILE A 1 96 ? -0.580 4.160 13.314 1.00 97.56 96 ILE A CA 1
ATOM 744 C C . ILE A 1 96 ? 0.244 3.911 14.569 1.00 97.56 96 ILE A C 1
ATOM 746 O O . ILE A 1 96 ? -0.282 3.945 15.682 1.00 97.56 96 ILE A O 1
ATOM 750 N N . ASP A 1 97 ? 1.539 3.690 14.376 1.00 96.12 97 ASP A N 1
ATOM 751 C CA . ASP A 1 97 ? 2.502 3.411 15.438 1.00 96.12 97 ASP A CA 1
ATOM 752 C C . ASP A 1 97 ? 2.649 4.625 16.370 1.00 96.12 97 ASP A C 1
ATOM 754 O O . ASP A 1 97 ? 3.042 5.715 15.942 1.00 96.12 97 ASP A O 1
ATOM 758 N N . SER A 1 98 ? 2.356 4.441 17.661 1.00 95.12 98 SER A N 1
ATOM 759 C CA . SER A 1 98 ? 2.425 5.521 18.655 1.00 95.12 98 SER A CA 1
ATOM 760 C C . SER A 1 98 ? 3.852 6.008 18.932 1.00 95.12 98 SER A C 1
ATOM 762 O O . SER A 1 98 ? 4.038 7.142 19.373 1.00 95.12 98 SER A O 1
ATOM 764 N N . SER A 1 99 ? 4.867 5.183 18.657 1.00 95.06 99 SER A N 1
ATOM 765 C CA . SER A 1 99 ? 6.265 5.489 18.972 1.00 95.06 99 SER A CA 1
ATOM 766 C C . SER A 1 99 ? 6.924 6.411 17.944 1.00 95.06 99 SER A C 1
ATOM 768 O O . SER A 1 99 ? 7.775 7.229 18.293 1.00 95.06 99 SER A O 1
ATOM 770 N N . ASN A 1 100 ? 6.550 6.285 16.669 1.00 95.50 100 ASN A N 1
ATOM 771 C CA . ASN A 1 100 ? 7.241 6.945 15.555 1.00 95.50 100 ASN A CA 1
ATOM 772 C C . ASN A 1 100 ? 6.296 7.569 14.508 1.00 95.50 100 ASN A C 1
ATOM 774 O O . ASN A 1 100 ? 6.778 8.230 13.579 1.00 95.50 100 ASN A O 1
ATOM 778 N N . GLY A 1 101 ? 4.980 7.378 14.646 1.00 96.69 101 GLY A N 1
ATOM 779 C CA . GLY A 1 101 ? 3.962 7.901 13.735 1.00 96.69 101 GLY A CA 1
ATOM 780 C C . GLY A 1 101 ? 3.935 7.232 12.360 1.00 96.69 101 GLY A C 1
ATOM 781 O O . GLY A 1 101 ? 3.374 7.801 11.428 1.00 96.69 101 GLY A O 1
ATOM 782 N N . ASN A 1 102 ? 4.579 6.075 12.193 1.00 97.75 102 ASN A N 1
ATOM 783 C CA . ASN A 1 102 ? 4.529 5.324 10.946 1.00 97.75 102 ASN A CA 1
ATOM 784 C C . ASN A 1 102 ? 3.124 4.748 10.737 1.00 97.75 102 ASN A C 1
ATOM 786 O O . ASN A 1 102 ? 2.516 4.215 11.666 1.00 97.75 102 ASN A O 1
ATOM 790 N N . VAL A 1 103 ? 2.640 4.827 9.500 1.00 98.06 103 VAL A N 1
ATOM 791 C CA . VAL A 1 103 ? 1.323 4.338 9.096 1.00 98.06 103 VAL A CA 1
ATOM 792 C C . VAL A 1 103 ? 1.482 3.020 8.342 1.00 98.06 103 VAL A C 1
ATOM 794 O O . VAL A 1 103 ? 2.190 2.955 7.337 1.00 98.06 103 VAL A O 1
ATOM 797 N N . GLY A 1 104 ? 0.831 1.972 8.833 1.00 96.62 104 GLY A N 1
ATOM 798 C CA . GLY A 1 104 ? 0.716 0.670 8.191 1.00 96.62 104 GLY A CA 1
ATOM 799 C C . GLY A 1 104 ? -0.657 0.492 7.546 1.00 96.62 104 GLY A C 1
ATOM 800 O O . GLY A 1 104 ? -1.676 0.796 8.164 1.00 96.62 104 GLY A O 1
ATOM 801 N N . LEU A 1 105 ? -0.688 -0.011 6.314 1.00 95.81 105 LEU A N 1
ATOM 802 C CA . LEU A 1 105 ? -1.897 -0.501 5.654 1.00 95.81 105 LEU A CA 1
ATOM 803 C C . LEU A 1 105 ? -1.765 -2.016 5.497 1.00 95.81 105 LEU A C 1
ATOM 805 O O . LEU A 1 105 ? -0.818 -2.491 4.868 1.00 95.81 105 LEU A O 1
ATOM 809 N N . SER A 1 106 ? -2.689 -2.753 6.118 1.00 95.06 106 SER A N 1
ATOM 810 C CA . SER A 1 106 ? -2.655 -4.219 6.256 1.00 95.06 106 SER A CA 1
ATOM 811 C C . SER A 1 106 ? -1.405 -4.786 6.953 1.00 95.06 106 SER A C 1
ATOM 813 O O . SER A 1 106 ? -1.057 -5.946 6.753 1.00 95.06 106 SER A O 1
ATOM 815 N N . ILE A 1 107 ? -0.729 -3.973 7.772 1.00 93.88 107 ILE A N 1
ATOM 816 C CA . ILE A 1 107 ? 0.443 -4.356 8.566 1.00 93.88 107 ILE A CA 1
ATOM 817 C C . ILE A 1 107 ? 0.478 -3.564 9.876 1.00 93.88 107 ILE A C 1
ATOM 819 O O . ILE A 1 107 ? 0.281 -2.350 9.878 1.00 93.88 107 ILE A O 1
ATOM 823 N N . ASP A 1 108 ? 0.773 -4.233 10.986 1.00 93.88 108 ASP A N 1
ATOM 824 C CA . ASP A 1 108 ? 0.872 -3.649 12.332 1.00 93.88 108 ASP A CA 1
ATOM 825 C C . ASP A 1 108 ? 2.320 -3.388 12.792 1.00 93.88 108 ASP A C 1
ATOM 827 O O . ASP A 1 108 ? 2.564 -2.734 13.804 1.00 93.88 108 ASP A O 1
ATOM 831 N N . GLN A 1 109 ? 3.301 -3.829 12.004 1.00 93.69 109 GLN A N 1
ATOM 832 C CA . GLN A 1 109 ? 4.729 -3.581 12.202 1.00 93.69 109 GLN A CA 1
ATOM 833 C C . GLN A 1 109 ? 5.330 -2.740 11.055 1.00 93.69 109 GLN A C 1
ATOM 835 O O . GLN A 1 109 ? 6.211 -3.208 10.328 1.00 93.69 109 GLN A O 1
ATOM 840 N N . PRO A 1 110 ? 4.897 -1.478 10.843 1.00 95.94 110 PRO A N 1
ATOM 841 C CA . PRO A 1 110 ? 5.411 -0.662 9.747 1.00 95.94 110 PRO A CA 1
ATOM 842 C C . PRO A 1 110 ? 6.892 -0.303 9.961 1.00 95.94 110 PRO A C 1
ATOM 844 O O . PRO A 1 110 ? 7.284 0.178 11.031 1.00 95.94 110 PRO A O 1
ATOM 847 N N . THR A 1 111 ? 7.710 -0.510 8.925 1.00 96.06 111 THR A N 1
ATOM 848 C CA . THR A 1 111 ? 9.162 -0.233 8.909 1.00 96.06 111 THR A CA 1
ATOM 849 C C . THR A 1 111 ? 9.518 1.054 8.157 1.00 96.06 111 THR A C 1
ATOM 851 O O . THR A 1 111 ? 10.659 1.507 8.204 1.00 96.06 111 THR A O 1
ATOM 854 N N . ALA A 1 112 ? 8.537 1.677 7.501 1.00 97.44 112 ALA A N 1
ATOM 855 C CA . ALA A 1 112 ? 8.646 2.947 6.792 1.00 97.44 112 ALA A CA 1
ATOM 856 C C . ALA A 1 112 ? 7.523 3.899 7.228 1.00 97.44 112 ALA A C 1
ATOM 858 O O . ALA A 1 112 ? 6.559 3.474 7.862 1.00 97.44 112 ALA A O 1
ATOM 859 N N . LYS A 1 113 ? 7.632 5.190 6.876 1.00 97.62 113 LYS A N 1
ATOM 860 C CA . LYS A 1 113 ? 6.632 6.214 7.241 1.00 97.62 113 LYS A CA 1
ATOM 861 C C . LYS A 1 113 ? 5.224 5.869 6.760 1.00 97.62 113 LYS A C 1
ATOM 863 O O . LYS A 1 113 ? 4.271 6.069 7.504 1.00 97.62 113 LYS A O 1
ATOM 868 N N . LEU A 1 114 ? 5.129 5.326 5.553 1.00 97.75 114 LEU A N 1
ATOM 869 C CA . LEU A 1 114 ? 3.959 4.639 5.030 1.00 97.75 114 LEU A CA 1
ATOM 870 C C . LEU A 1 114 ? 4.431 3.258 4.574 1.00 97.75 114 LEU A C 1
ATOM 872 O O . LEU A 1 114 ? 5.332 3.172 3.740 1.00 97.75 114 LEU A O 1
ATOM 876 N N . HIS A 1 115 ? 3.865 2.197 5.138 1.00 96.75 115 HIS A N 1
ATOM 877 C CA . HIS A 1 115 ? 4.151 0.821 4.748 1.00 96.75 115 HIS A CA 1
ATOM 878 C C . HIS A 1 115 ? 2.844 0.147 4.347 1.00 96.75 115 HIS A C 1
ATOM 880 O O . HIS A 1 115 ? 1.923 0.045 5.152 1.00 96.75 115 HIS A O 1
ATOM 886 N N . ILE A 1 116 ? 2.768 -0.300 3.098 1.00 95.25 116 ILE A N 1
ATOM 887 C CA . ILE A 1 116 ? 1.625 -1.041 2.580 1.00 95.25 116 ILE A CA 1
ATOM 888 C C . ILE A 1 116 ? 2.065 -2.485 2.383 1.00 95.25 116 ILE A C 1
ATOM 890 O O . ILE A 1 116 ? 3.029 -2.732 1.659 1.00 95.25 116 ILE A O 1
ATOM 894 N N . GLN A 1 117 ? 1.382 -3.419 3.042 1.00 93.75 117 GLN A N 1
ATOM 895 C CA . GLN A 1 117 ? 1.610 -4.845 2.856 1.00 93.75 117 GLN A CA 1
ATOM 896 C C . GLN A 1 117 ? 0.435 -5.446 2.102 1.00 93.75 117 GLN A C 1
ATOM 898 O O . GLN A 1 117 ? -0.712 -5.379 2.537 1.00 93.75 117 GLN A O 1
ATOM 903 N N . GLN A 1 118 ? 0.721 -6.068 0.969 1.00 91.00 118 GLN A N 1
ATOM 904 C CA . GLN A 1 118 ? -0.299 -6.795 0.243 1.00 91.00 118 GLN A CA 1
ATOM 905 C C . GLN A 1 118 ? -0.536 -8.160 0.893 1.00 91.00 118 GLN A C 1
ATOM 907 O O . GLN A 1 118 ? 0.406 -8.907 1.158 1.00 91.00 118 GLN A O 1
ATOM 912 N N . THR A 1 119 ? -1.803 -8.481 1.139 1.00 86.44 119 THR A N 1
ATOM 913 C CA . THR A 1 119 ? -2.232 -9.727 1.796 1.00 86.44 119 THR A CA 1
ATOM 914 C C . THR A 1 119 ? -3.166 -10.573 0.920 1.00 86.44 119 THR A C 1
ATOM 916 O O . THR A 1 119 ? -3.587 -11.654 1.326 1.00 86.44 119 THR A O 1
ATOM 919 N N . SER A 1 120 ? -3.463 -10.117 -0.302 1.00 86.75 120 SER A N 1
ATOM 920 C CA . SER A 1 120 ? -4.345 -10.766 -1.282 1.00 86.75 120 SER A CA 1
ATOM 921 C C . SER A 1 120 ? -3.824 -10.594 -2.720 1.00 86.75 120 SER A C 1
ATOM 923 O O . SER A 1 120 ? -2.772 -9.998 -2.943 1.00 86.75 120 SER A O 1
ATOM 925 N N . ASN A 1 121 ? -4.546 -11.123 -3.713 1.00 87.88 121 ASN A N 1
ATOM 926 C CA . ASN A 1 121 ? -4.222 -10.986 -5.142 1.00 87.88 121 ASN A CA 1
ATOM 927 C C . ASN A 1 121 ? -4.766 -9.677 -5.749 1.00 87.88 121 ASN A C 1
ATOM 929 O O . ASN A 1 121 ? -5.355 -9.701 -6.825 1.00 87.88 121 ASN A O 1
ATOM 933 N N . GLU A 1 122 ? -4.581 -8.559 -5.056 1.00 88.94 122 GLU A N 1
ATOM 934 C CA . GLU A 1 122 ? -5.028 -7.223 -5.476 1.00 88.94 122 GLU A CA 1
ATOM 935 C C . GLU A 1 122 ? -3.824 -6.288 -5.646 1.00 88.94 122 GLU A C 1
ATOM 937 O O . GLU A 1 122 ? -2.714 -6.645 -5.259 1.00 88.94 122 GLU A O 1
ATOM 942 N N . ASP A 1 123 ? -4.034 -5.094 -6.200 1.00 91.75 123 ASP A N 1
ATOM 943 C CA . ASP A 1 123 ? -2.985 -4.073 -6.306 1.00 91.75 123 ASP A CA 1
ATOM 944 C C . ASP A 1 123 ? -2.513 -3.624 -4.908 1.00 91.75 123 ASP A C 1
ATOM 946 O O . ASP A 1 123 ? -3.323 -3.261 -4.051 1.00 91.75 123 ASP A O 1
ATOM 950 N N . ALA A 1 124 ? -1.197 -3.588 -4.678 1.00 92.88 124 ALA A N 1
ATOM 951 C CA . ALA A 1 124 ? -0.613 -3.083 -3.434 1.00 92.88 124 ALA A CA 1
ATOM 952 C C . ALA A 1 124 ? -0.843 -1.575 -3.265 1.00 92.88 124 ALA A C 1
ATOM 954 O O . ALA A 1 124 ? -1.075 -1.087 -2.162 1.00 92.88 124 ALA A O 1
ATOM 955 N N . LEU A 1 125 ? -0.748 -0.816 -4.355 1.00 93.94 125 LEU A N 1
ATOM 956 C CA . LEU A 1 125 ? -0.996 0.621 -4.381 1.00 93.94 125 LEU A CA 1
ATOM 957 C C . LEU A 1 125 ? -1.603 0.973 -5.729 1.00 93.94 125 LEU A C 1
ATOM 959 O O . LEU A 1 125 ? -1.046 0.599 -6.753 1.00 93.94 125 LEU A O 1
ATOM 963 N N . ARG A 1 126 ? -2.692 1.738 -5.731 1.00 92.94 126 ARG A N 1
ATOM 964 C CA . ARG A 1 126 ? -3.330 2.250 -6.942 1.00 92.94 126 ARG A CA 1
ATOM 965 C C . ARG A 1 126 ? -3.720 3.709 -6.744 1.00 92.94 126 ARG A C 1
ATOM 967 O O . ARG A 1 126 ? -4.286 4.068 -5.713 1.00 92.94 126 ARG A O 1
ATOM 974 N N . ILE A 1 127 ? -3.398 4.540 -7.727 1.00 93.25 127 ILE A N 1
ATOM 975 C CA . ILE A 1 127 ? -3.755 5.957 -7.781 1.00 93.25 127 ILE A CA 1
ATOM 976 C C . ILE A 1 127 ? -4.456 6.187 -9.117 1.00 93.25 127 ILE A C 1
ATOM 978 O O . ILE A 1 127 ? -3.825 6.106 -10.171 1.00 93.25 127 ILE A O 1
ATOM 982 N N . ASP A 1 128 ? -5.758 6.451 -9.043 1.00 91.62 128 ASP A N 1
ATOM 983 C CA . ASP A 1 128 ? -6.608 6.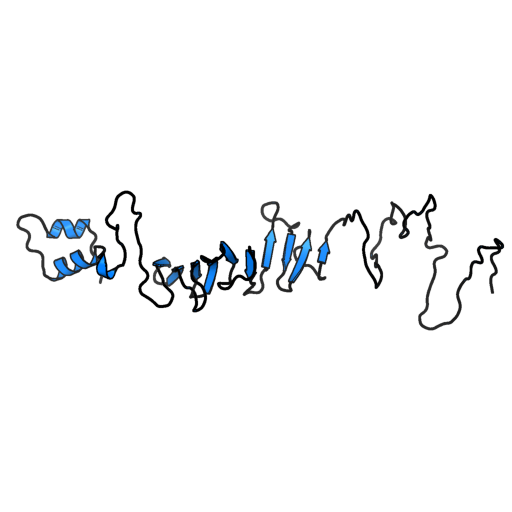787 -10.184 1.00 91.62 128 ASP A CA 1
ATOM 984 C C . ASP A 1 128 ? -6.760 8.309 -10.283 1.00 91.62 128 ASP A C 1
ATOM 986 O O . ASP A 1 128 ? -6.980 8.978 -9.268 1.00 91.62 128 ASP A O 1
ATOM 990 N N . ASP A 1 129 ? -6.662 8.866 -11.489 1.00 87.94 129 ASP A N 1
ATOM 991 C CA . ASP A 1 129 ? -6.838 10.308 -11.710 1.00 87.94 129 ASP A CA 1
ATOM 992 C C . ASP A 1 129 ? -8.308 10.727 -11.913 1.00 87.94 129 ASP A C 1
ATOM 994 O O . ASP A 1 129 ? -8.651 11.911 -11.838 1.00 87.94 129 ASP A O 1
ATOM 998 N N . GLN A 1 130 ? -9.193 9.748 -12.116 1.00 87.44 130 GLN A N 1
ATOM 999 C CA . GLN A 1 130 ? -10.629 9.918 -12.309 1.00 87.44 130 GLN A CA 1
ATOM 1000 C C . GLN A 1 130 ? -11.402 8.639 -11.949 1.00 87.44 130 GLN A C 1
ATOM 1002 O O . GLN A 1 130 ? -10.844 7.570 -11.712 1.00 87.44 130 GLN A O 1
ATOM 1007 N N . LEU A 1 131 ? -12.731 8.726 -11.919 1.00 85.31 131 LEU A N 1
ATOM 1008 C CA . LEU A 1 131 ? -13.579 7.560 -11.671 1.00 85.31 131 LEU A CA 1
ATOM 1009 C C . LEU A 1 131 ? -13.460 6.545 -12.827 1.00 85.31 131 LEU A C 1
ATOM 1011 O O . LEU A 1 131 ? -13.713 6.900 -13.976 1.00 85.31 131 LEU A O 1
ATOM 1015 N N . ASN A 1 132 ? -13.163 5.278 -12.514 1.00 81.31 132 ASN A N 1
ATOM 1016 C CA . ASN A 1 132 ? -12.921 4.195 -13.487 1.00 81.31 132 ASN A CA 1
ATOM 1017 C C . ASN A 1 132 ? -11.716 4.435 -14.415 1.00 81.31 132 ASN A C 1
ATOM 1019 O O . ASN A 1 132 ? -11.741 4.035 -15.584 1.00 81.31 132 ASN A O 1
ATOM 1023 N N . ASP A 1 133 ? -10.681 5.094 -13.898 1.00 78.62 133 ASP A N 1
ATOM 1024 C CA . ASP A 1 133 ? -9.449 5.354 -14.630 1.00 78.62 133 ASP A CA 1
ATOM 1025 C C . ASP A 1 133 ? -8.799 4.058 -15.161 1.00 78.62 133 ASP A C 1
ATOM 1027 O O . ASP A 1 133 ? -8.768 3.012 -14.503 1.00 78.62 133 ASP A O 1
ATOM 1031 N N . LYS A 1 134 ? -8.291 4.141 -16.394 1.00 71.25 134 LYS A N 1
ATOM 1032 C CA . LYS A 1 134 ? -7.471 3.106 -17.046 1.00 71.25 134 LYS A CA 1
ATOM 1033 C C . LYS A 1 134 ? -6.009 3.526 -17.177 1.00 71.25 134 LYS A C 1
ATOM 1035 O O . LYS A 1 134 ? -5.204 2.746 -17.674 1.00 71.25 134 LYS A O 1
ATOM 1040 N N . THR A 1 135 ? -5.684 4.749 -16.770 1.00 72.38 135 THR A N 1
ATOM 1041 C CA . THR A 1 135 ? -4.351 5.340 -16.830 1.00 72.38 135 THR A CA 1
ATOM 1042 C C . THR A 1 135 ? -3.610 5.323 -15.493 1.00 72.38 135 THR A C 1
ATOM 1044 O O . THR A 1 135 ? -2.578 5.976 -15.344 1.00 72.38 135 THR A O 1
ATOM 1047 N N . SER A 1 136 ? -4.094 4.507 -14.556 1.00 85.44 136 SER A N 1
ATOM 1048 C CA . SER A 1 136 ? -3.639 4.439 -13.174 1.00 85.44 136 SER A CA 1
ATOM 1049 C C . SER A 1 136 ? -2.120 4.301 -13.047 1.00 85.44 136 SER A C 1
ATOM 1051 O O . SER A 1 136 ? -1.463 3.587 -13.814 1.00 85.44 136 SER A O 1
ATOM 1053 N N . PHE A 1 137 ? -1.572 4.950 -12.019 1.00 95.12 137 PHE A N 1
ATOM 1054 C CA . PHE A 1 137 ? -0.316 4.511 -11.424 1.00 95.12 137 PHE A CA 1
ATOM 1055 C C . PHE A 1 137 ? -0.645 3.370 -10.466 1.00 95.12 137 PHE A C 1
ATOM 1057 O O . PHE A 1 137 ? -1.453 3.559 -9.551 1.00 95.12 137 PHE A O 1
ATOM 1064 N N . LEU A 1 138 ? -0.029 2.205 -10.646 1.00 94.94 138 LEU A N 1
ATOM 1065 C CA . LEU A 1 138 ? -0.225 1.089 -9.731 1.00 94.94 138 LEU A CA 1
ATOM 1066 C C . LEU A 1 138 ? 1.039 0.282 -9.464 1.00 94.94 138 LEU A C 1
ATOM 1068 O O . LEU A 1 138 ? 1.977 0.277 -10.259 1.00 94.94 138 LEU A O 1
ATOM 1072 N N . ILE A 1 139 ? 1.017 -0.431 -8.343 1.00 95.94 139 ILE A N 1
ATOM 1073 C CA . ILE A 1 139 ? 1.904 -1.545 -8.025 1.00 95.94 139 ILE A CA 1
ATOM 1074 C C . ILE A 1 139 ? 1.016 -2.784 -7.932 1.00 95.94 139 ILE A C 1
ATOM 1076 O O . ILE A 1 139 ? 0.164 -2.850 -7.047 1.00 95.94 139 ILE A O 1
ATOM 1080 N N . ASP A 1 140 ? 1.188 -3.725 -8.859 1.00 94.31 140 ASP A N 1
ATOM 1081 C CA . ASP A 1 140 ? 0.339 -4.911 -8.966 1.00 94.31 140 ASP A CA 1
ATOM 1082 C C . ASP A 1 140 ? 0.680 -5.965 -7.905 1.00 94.31 140 ASP A C 1
ATOM 1084 O O . ASP A 1 140 ? 1.641 -5.839 -7.133 1.00 94.31 140 ASP A O 1
ATOM 1088 N N . LYS A 1 141 ? -0.077 -7.066 -7.932 1.00 92.81 141 LYS A N 1
ATOM 1089 C CA . LYS A 1 141 ? 0.111 -8.176 -7.001 1.00 92.81 141 LYS A CA 1
ATOM 1090 C C . LYS A 1 141 ? 1.478 -8.868 -7.052 1.00 92.81 141 LYS A C 1
ATOM 1092 O O . LYS A 1 141 ? 1.838 -9.553 -6.098 1.00 92.81 141 LYS A O 1
ATOM 1097 N N . ASP A 1 142 ? 2.211 -8.721 -8.154 1.00 93.69 142 ASP A N 1
ATOM 1098 C CA . ASP A 1 142 ? 3.527 -9.319 -8.391 1.00 93.69 142 ASP A CA 1
ATOM 1099 C C . ASP A 1 142 ? 4.665 -8.293 -8.156 1.00 93.69 142 ASP A C 1
ATOM 1101 O O . ASP A 1 142 ? 5.848 -8.564 -8.424 1.00 93.69 142 ASP A O 1
ATOM 1105 N N . GLY A 1 143 ? 4.318 -7.104 -7.647 1.00 94.81 143 GLY A N 1
ATOM 1106 C CA . GLY A 1 143 ? 5.229 -5.997 -7.377 1.00 94.81 143 GLY A CA 1
ATOM 1107 C C . GLY A 1 143 ? 5.739 -5.297 -8.638 1.00 94.81 143 GLY A C 1
ATOM 1108 O O . GLY A 1 143 ? 6.843 -4.750 -8.626 1.00 94.81 143 GLY A O 1
ATOM 1109 N N . ASN A 1 144 ? 5.007 -5.374 -9.747 1.00 96.75 144 ASN A N 1
ATOM 1110 C CA . ASN A 1 144 ? 5.300 -4.640 -10.971 1.00 96.75 144 ASN A CA 1
ATOM 1111 C C . ASN A 1 144 ? 4.627 -3.267 -10.937 1.00 96.75 144 ASN A C 1
ATOM 1113 O O . ASN A 1 144 ? 3.492 -3.133 -10.488 1.00 96.75 144 ASN A O 1
ATOM 1117 N N . VAL A 1 145 ? 5.316 -2.250 -11.447 1.00 97.44 145 VAL A N 1
ATOM 1118 C CA . VAL A 1 145 ? 4.796 -0.884 -11.517 1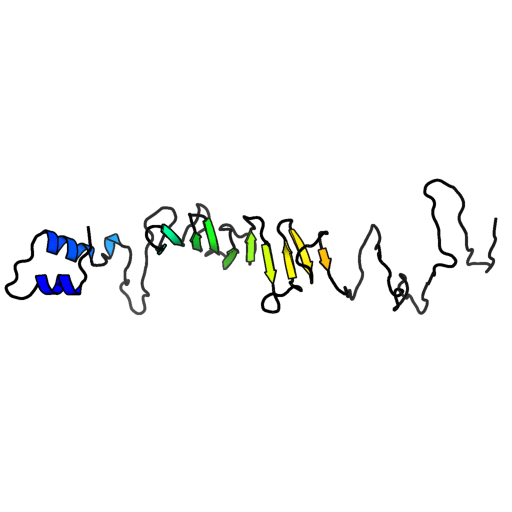.00 97.44 145 VAL A CA 1
ATOM 1119 C C . VAL A 1 145 ? 4.169 -0.642 -12.888 1.00 97.44 145 VAL A C 1
ATOM 1121 O O . VAL A 1 145 ? 4.857 -0.719 -13.906 1.00 97.44 145 VAL A O 1
ATOM 1124 N N . GLY A 1 146 ? 2.877 -0.329 -12.914 1.00 95.88 146 GLY A N 1
ATOM 1125 C CA . GLY A 1 146 ? 2.155 0.112 -14.104 1.00 95.88 146 GLY A CA 1
ATOM 1126 C C . GLY A 1 146 ? 1.941 1.624 -14.084 1.00 95.88 146 GLY A C 1
ATOM 1127 O O . GLY A 1 146 ? 1.526 2.177 -13.069 1.00 95.88 146 GLY A O 1
ATOM 1128 N N . ILE A 1 147 ? 2.216 2.302 -15.198 1.00 95.50 147 ILE A N 1
ATOM 1129 C CA . ILE A 1 147 ? 1.813 3.694 -15.437 1.00 95.50 147 ILE A CA 1
ATOM 1130 C C . ILE A 1 147 ? 1.015 3.709 -16.731 1.00 95.50 147 ILE A C 1
ATOM 1132 O O . ILE A 1 147 ? 1.545 3.371 -17.789 1.00 95.50 147 ILE A O 1
ATOM 1136 N N . GLY A 1 148 ? -0.261 4.077 -16.675 1.00 93.50 148 GLY A N 1
ATOM 1137 C CA . GLY A 1 148 ? -1.105 4.034 -17.868 1.00 93.50 148 GLY A CA 1
ATOM 1138 C C . GLY A 1 148 ? -1.654 2.638 -18.210 1.00 93.50 148 GLY A C 1
ATOM 1139 O O . GLY A 1 148 ? -2.294 2.484 -19.246 1.00 93.50 148 GLY A O 1
ATOM 1140 N N . THR A 1 149 ? -1.357 1.613 -17.403 1.00 92.00 149 THR A N 1
ATOM 1141 C CA . THR A 1 149 ? -1.724 0.205 -17.640 1.00 92.00 149 THR A CA 1
ATOM 1142 C C . THR A 1 149 ? -2.118 -0.466 -16.330 1.00 92.00 149 THR A C 1
ATOM 1144 O O . THR A 1 149 ? -1.475 -0.246 -15.305 1.00 92.00 149 THR A O 1
ATOM 1147 N N . THR A 1 150 ? -3.158 -1.304 -16.362 1.00 91.25 150 THR A N 1
ATOM 1148 C CA . THR A 1 150 ? -3.622 -2.043 -15.177 1.00 91.25 150 THR A CA 1
ATOM 1149 C C . THR A 1 150 ? -3.070 -3.465 -15.078 1.00 91.25 150 THR A C 1
ATOM 1151 O O . THR A 1 150 ? -3.369 -4.178 -14.129 1.00 91.25 150 THR A O 1
ATOM 1154 N N . THR A 1 151 ? -2.321 -3.919 -16.083 1.00 92.19 151 THR A N 1
ATOM 1155 C CA . THR A 1 151 ? -1.795 -5.291 -16.157 1.00 92.19 151 THR A CA 1
ATOM 1156 C C . THR A 1 151 ? -0.355 -5.271 -16.670 1.00 92.19 151 THR A C 1
ATOM 1158 O O . THR A 1 151 ? -0.111 -5.704 -17.801 1.00 92.19 151 THR A O 1
ATOM 1161 N N . PRO A 1 152 ? 0.597 -4.718 -15.898 1.00 95.31 152 PRO A N 1
ATOM 1162 C CA . PRO A 1 152 ? 1.990 -4.653 -16.317 1.00 95.31 152 PRO A CA 1
ATOM 1163 C C . PRO A 1 152 ? 2.571 -6.062 -16.517 1.00 95.31 152 PRO A C 1
ATOM 1165 O O . PRO A 1 152 ? 2.419 -6.959 -15.693 1.00 95.31 152 PRO A O 1
ATOM 1168 N N . THR A 1 153 ? 3.263 -6.256 -17.634 1.00 95.38 153 THR A N 1
ATOM 1169 C CA . THR A 1 153 ? 3.921 -7.514 -18.030 1.00 95.38 153 THR A CA 1
ATOM 1170 C C . THR A 1 153 ? 5.426 -7.512 -17.747 1.00 95.38 153 THR A C 1
ATOM 1172 O O . THR A 1 153 ? 6.110 -8.523 -17.925 1.00 95.38 153 THR A O 1
ATOM 1175 N N . ALA A 1 154 ? 5.950 -6.378 -17.280 1.00 95.00 154 ALA A N 1
ATOM 1176 C CA . ALA A 1 154 ? 7.333 -6.165 -16.879 1.00 95.00 154 ALA A CA 1
ATOM 1177 C C . ALA A 1 154 ? 7.394 -5.419 -15.539 1.00 95.00 154 ALA A C 1
ATOM 1179 O O . ALA A 1 154 ? 6.414 -4.823 -15.107 1.00 95.00 154 ALA A O 1
ATOM 1180 N N . LYS A 1 155 ? 8.569 -5.403 -14.894 1.00 96.69 155 LYS A N 1
ATOM 1181 C CA . LYS A 1 155 ? 8.757 -4.765 -13.575 1.00 96.69 155 LYS A CA 1
ATOM 1182 C C . LYS A 1 155 ? 8.374 -3.282 -13.536 1.00 96.69 155 LYS A C 1
ATOM 1184 O O . LYS A 1 155 ? 7.928 -2.806 -12.499 1.00 96.69 155 LYS A O 1
ATOM 1189 N N . LEU A 1 156 ? 8.551 -2.582 -14.651 1.00 96.81 156 LEU A N 1
ATOM 1190 C CA . LEU A 1 156 ? 8.009 -1.255 -14.901 1.00 96.81 156 LEU A CA 1
ATOM 1191 C C . LEU A 1 156 ? 7.448 -1.256 -16.323 1.00 96.81 156 LEU A C 1
ATOM 1193 O O . LEU A 1 156 ? 8.193 -1.522 -17.268 1.00 96.81 156 LEU A O 1
ATOM 1197 N N . GLU A 1 157 ? 6.164 -0.952 -16.473 1.00 95.38 157 GLU A N 1
ATOM 1198 C CA . GLU A 1 157 ? 5.509 -0.789 -17.768 1.00 95.38 157 GLU A CA 1
ATOM 1199 C C . GLU A 1 157 ? 4.812 0.571 -17.826 1.00 95.38 157 GLU A C 1
ATOM 1201 O O . GLU A 1 157 ? 4.002 0.912 -16.964 1.00 95.38 157 GLU A O 1
ATOM 1206 N N . VAL A 1 158 ? 5.144 1.353 -18.853 1.00 94.62 158 VAL A N 1
ATOM 1207 C CA . VAL A 1 158 ? 4.518 2.646 -19.129 1.00 94.62 158 VAL A CA 1
ATOM 1208 C C . VAL A 1 158 ? 3.746 2.518 -20.436 1.00 94.62 158 VAL A C 1
ATOM 1210 O O . VAL A 1 158 ? 4.349 2.387 -21.500 1.00 94.62 158 VAL A O 1
ATOM 1213 N N . SER A 1 159 ? 2.419 2.568 -20.369 1.00 92.12 159 SER A N 1
ATOM 1214 C CA . SER A 1 159 ? 1.560 2.645 -21.552 1.00 92.12 159 SER A CA 1
ATOM 1215 C C . SER A 1 159 ? 1.464 4.101 -22.005 1.00 92.12 159 SER A C 1
ATOM 1217 O O . SER A 1 159 ? 0.516 4.822 -21.695 1.00 92.12 159 SER A O 1
ATOM 1219 N N . GLY A 1 160 ? 2.506 4.554 -22.700 1.00 88.69 160 GLY A N 1
ATOM 1220 C CA . GLY A 1 160 ? 2.642 5.922 -23.186 1.00 88.69 160 GLY A CA 1
ATOM 1221 C C . GLY A 1 160 ? 4.101 6.312 -23.405 1.00 88.69 160 GLY A C 1
ATOM 1222 O O . GLY A 1 160 ? 4.999 5.470 -23.421 1.00 88.69 160 GLY A O 1
ATOM 1223 N N . SER A 1 161 ? 4.348 7.610 -23.571 1.00 87.19 161 SER A N 1
ATOM 1224 C CA . SER A 1 161 ? 5.699 8.138 -23.781 1.00 87.19 161 SER A CA 1
ATOM 1225 C C . SER A 1 161 ? 6.481 8.244 -22.469 1.00 87.19 161 SER A C 1
ATOM 1227 O O . SER A 1 161 ? 6.025 8.878 -21.519 1.00 87.19 161 SER A O 1
ATOM 1229 N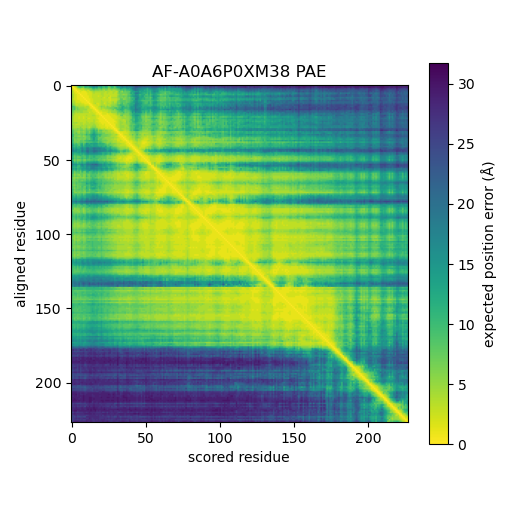 N . LEU A 1 162 ? 7.706 7.712 -22.445 1.00 90.38 162 LEU A N 1
ATOM 1230 C CA . LEU A 1 162 ? 8.666 7.915 -21.358 1.00 90.38 162 LEU A CA 1
ATOM 1231 C C . LEU A 1 162 ? 9.621 9.066 -21.709 1.00 90.38 162 LEU A C 1
ATOM 1233 O O . LEU A 1 162 ? 10.371 8.980 -22.680 1.00 90.38 162 LEU A O 1
ATOM 1237 N N . LYS A 1 163 ? 9.629 10.135 -20.905 1.00 90.50 163 LYS A N 1
ATOM 1238 C CA . LYS A 1 163 ? 10.584 11.247 -21.034 1.00 90.50 163 LYS A CA 1
ATOM 1239 C C . LYS A 1 163 ? 11.621 11.188 -19.912 1.00 90.50 163 LYS A C 1
ATOM 1241 O O . LYS A 1 163 ? 11.270 11.361 -18.749 1.00 90.50 163 LYS A O 1
ATOM 1246 N N . VAL A 1 164 ? 12.894 11.022 -20.269 1.00 90.12 164 VAL A N 1
ATOM 1247 C CA . VAL A 1 164 ? 14.041 11.050 -19.344 1.00 90.12 164 VAL A CA 1
ATOM 1248 C C . VAL A 1 164 ? 14.889 12.284 -19.661 1.00 90.12 164 VAL A C 1
ATOM 1250 O O . VAL A 1 164 ? 15.170 12.543 -20.826 1.00 90.12 164 VAL A O 1
ATOM 1253 N N . GLN A 1 165 ? 15.224 13.093 -18.651 1.00 91.75 165 GLN A N 1
ATOM 1254 C CA . GLN A 1 165 ? 15.963 14.356 -18.846 1.00 91.75 165 GLN A CA 1
ATOM 1255 C C . GLN A 1 165 ? 17.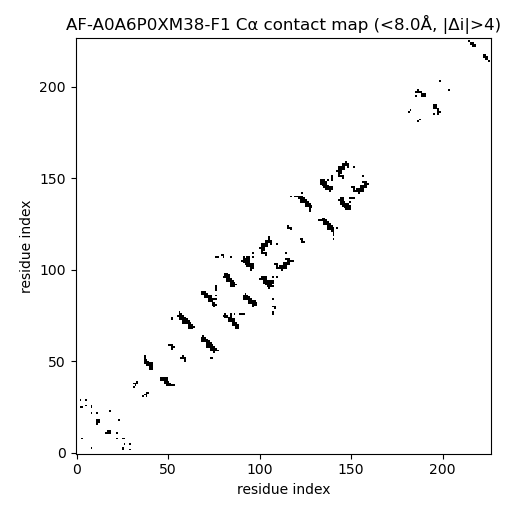487 14.199 -18.762 1.00 91.75 165 GLN A C 1
ATOM 1257 O O . GLN A 1 165 ? 18.210 15.085 -19.204 1.00 91.75 165 GLN A O 1
ATOM 1262 N N . ASP A 1 166 ? 17.952 13.094 -18.189 1.00 90.56 166 ASP A N 1
ATOM 1263 C CA . ASP A 1 166 ? 19.366 12.772 -17.999 1.00 90.56 166 ASP A CA 1
ATOM 1264 C C . ASP A 1 166 ? 19.688 11.453 -18.735 1.00 90.56 166 ASP A C 1
ATOM 1266 O O . ASP A 1 166 ? 19.091 11.152 -19.771 1.00 90.56 166 ASP A O 1
ATOM 1270 N N . VAL A 1 167 ? 20.611 10.643 -18.220 1.00 85.12 167 VAL A N 1
ATOM 1271 C CA . VAL A 1 167 ? 21.028 9.370 -18.818 1.00 85.12 167 VAL A CA 1
ATOM 1272 C C . VAL A 1 167 ? 20.101 8.206 -18.438 1.00 85.12 167 VAL A C 1
ATOM 1274 O O . VAL A 1 167 ? 19.705 8.045 -17.284 1.00 85.12 167 VAL A O 1
ATOM 1277 N N . ILE A 1 168 ? 19.813 7.333 -19.411 1.00 88.38 168 ILE A N 1
ATOM 1278 C CA . ILE A 1 168 ? 19.278 5.985 -19.166 1.00 88.38 168 ILE A CA 1
ATOM 1279 C C . ILE A 1 168 ? 20.464 5.016 -19.041 1.00 88.38 168 ILE A C 1
ATOM 1281 O O . ILE A 1 168 ? 21.089 4.676 -20.045 1.00 88.38 168 ILE A O 1
ATOM 1285 N N . ASP A 1 169 ? 20.770 4.558 -17.823 1.00 87.50 169 ASP A N 1
ATOM 1286 C 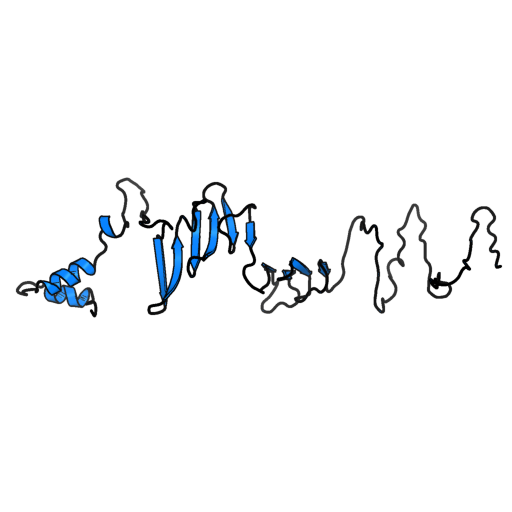CA . ASP A 1 169 ? 21.788 3.523 -17.581 1.00 87.50 169 ASP A CA 1
ATOM 1287 C C . ASP A 1 169 ? 21.201 2.120 -17.810 1.00 87.50 169 ASP A C 1
ATOM 1289 O O . ASP A 1 169 ? 20.547 1.532 -16.946 1.00 87.50 169 ASP A O 1
ATOM 1293 N N . ALA A 1 170 ? 21.399 1.596 -19.019 1.00 83.31 170 ALA A N 1
ATOM 1294 C CA . ALA A 1 170 ? 20.964 0.264 -19.422 1.00 83.31 170 ALA A CA 1
ATOM 1295 C C . ALA A 1 170 ? 22.185 -0.570 -19.853 1.00 83.31 170 ALA A C 1
ATOM 1297 O O . ALA A 1 170 ? 22.465 -0.669 -21.051 1.00 83.31 170 ALA A O 1
ATOM 1298 N N . PRO A 1 171 ? 22.910 -1.227 -18.924 1.00 70.75 171 PRO A N 1
ATOM 1299 C CA . PRO A 1 171 ? 24.169 -1.927 -19.226 1.00 70.75 171 PRO A CA 1
ATOM 1300 C C . PRO A 1 171 ? 24.007 -3.112 -20.192 1.00 70.75 171 PRO A C 1
ATOM 1302 O O . PRO A 1 171 ? 24.984 -3.606 -20.750 1.00 70.75 171 PRO A O 1
ATOM 1305 N N . LYS A 1 172 ? 22.768 -3.578 -20.403 1.00 75.00 172 LYS A N 1
ATOM 1306 C CA . LYS A 1 172 ? 22.404 -4.617 -21.383 1.00 75.00 172 LYS A CA 1
ATOM 1307 C C . LYS A 1 172 ? 21.766 -4.052 -22.663 1.00 75.00 172 LYS A C 1
ATOM 1309 O O . LYS A 1 172 ? 21.300 -4.825 -23.496 1.00 75.00 172 LYS A O 1
ATOM 1314 N N . GLY A 1 173 ? 21.771 -2.730 -22.825 1.00 66.44 173 GLY A N 1
ATOM 1315 C CA . GLY A 1 173 ? 21.202 -2.005 -23.958 1.00 66.44 173 GLY A CA 1
ATOM 1316 C C . GLY A 1 173 ? 19.715 -1.669 -23.810 1.00 66.44 173 GLY A C 1
ATOM 1317 O O . GLY A 1 173 ? 19.010 -2.208 -22.957 1.00 66.44 173 GLY A O 1
ATOM 1318 N N . ILE A 1 174 ? 19.245 -0.771 -24.680 1.00 81.75 174 ILE A N 1
ATOM 1319 C CA . ILE A 1 174 ? 17.834 -0.395 -24.830 1.00 81.75 174 ILE A CA 1
ATOM 1320 C C . ILE A 1 174 ? 17.289 -1.107 -26.069 1.00 81.75 174 ILE A C 1
ATOM 1322 O O . ILE A 1 174 ? 17.831 -0.960 -27.163 1.00 81.75 174 ILE A O 1
ATOM 1326 N N . LYS A 1 175 ? 16.213 -1.882 -25.902 1.00 71.44 175 LYS A N 1
ATOM 1327 C CA . LYS A 1 175 ? 15.511 -2.539 -27.009 1.00 71.44 175 LYS A CA 1
ATOM 1328 C C . LYS A 1 175 ? 14.256 -1.742 -27.354 1.00 71.44 175 LYS A C 1
ATOM 1330 O O . LYS A 1 175 ? 13.351 -1.650 -26.532 1.00 71.44 175 LYS A O 1
ATOM 1335 N N . ILE A 1 176 ? 14.189 -1.224 -28.574 1.00 74.38 176 ILE A N 1
ATOM 1336 C CA . ILE A 1 176 ? 13.008 -0.543 -29.122 1.00 74.38 176 ILE A CA 1
ATOM 1337 C C . ILE A 1 176 ? 12.270 -1.560 -30.005 1.00 74.38 176 ILE A C 1
ATOM 1339 O O . ILE A 1 176 ? 12.897 -2.223 -30.829 1.00 74.38 176 ILE A O 1
ATOM 1343 N N . GLN A 1 177 ? 10.973 -1.770 -29.765 1.00 62.56 177 GLN A N 1
ATOM 1344 C CA . GLN A 1 177 ? 10.143 -2.787 -30.434 1.00 62.56 177 GLN A CA 1
ATOM 1345 C C . GLN A 1 177 ? 8.888 -2.135 -31.034 1.00 62.56 177 GLN A C 1
ATOM 1347 O O . GLN A 1 177 ? 8.393 -1.166 -30.465 1.00 62.56 177 GLN A O 1
ATOM 1352 N N . GLY A 1 178 ? 8.357 -2.702 -32.125 1.00 58.72 178 GLY A N 1
ATOM 1353 C CA . GLY A 1 178 ? 7.162 -2.212 -32.834 1.00 58.72 178 GLY A CA 1
ATOM 1354 C C . GLY A 1 178 ? 7.478 -1.396 -34.094 1.00 58.72 178 GLY A C 1
ATOM 1355 O O . GLY A 1 178 ? 8.635 -1.050 -34.328 1.00 58.72 178 GLY A O 1
ATOM 1356 N N . GLU A 1 179 ? 6.449 -1.111 -34.904 1.00 49.84 179 GLU A N 1
ATOM 1357 C CA . GLU A 1 179 ? 6.503 -0.071 -35.941 1.00 49.84 179 GLU A CA 1
ATOM 1358 C C . GLU A 1 179 ? 6.628 1.269 -35.223 1.00 49.84 179 GLU A C 1
ATOM 1360 O O . GLU A 1 179 ? 5.646 1.883 -34.810 1.00 49.84 179 GLU A O 1
ATOM 1365 N N . THR A 1 180 ? 7.858 1.689 -34.971 1.00 52.03 180 THR A N 1
ATOM 1366 C CA . THR A 1 180 ? 8.092 3.076 -34.633 1.00 52.03 180 THR A CA 1
ATOM 1367 C C . THR A 1 180 ? 7.962 3.845 -35.939 1.00 52.03 180 THR A C 1
ATOM 1369 O O . THR A 1 180 ? 8.706 3.593 -36.888 1.00 52.03 180 THR A O 1
ATOM 1372 N N . ASP A 1 181 ? 7.044 4.818 -35.997 1.00 48.22 181 ASP A N 1
ATOM 1373 C CA . ASP A 1 181 ? 7.360 6.035 -36.742 1.00 48.22 181 ASP A CA 1
ATOM 1374 C C . ASP A 1 181 ? 8.764 6.380 -36.261 1.00 48.22 181 ASP A C 1
ATOM 1376 O O . ASP A 1 181 ? 8.935 6.550 -35.051 1.00 48.22 181 ASP A O 1
ATOM 1380 N N . HIS A 1 182 ? 9.757 6.253 -37.151 1.00 49.47 182 HIS A N 1
ATOM 1381 C CA . HIS A 1 182 ? 11.197 6.360 -36.888 1.00 49.47 182 HIS A CA 1
ATOM 1382 C C . HIS A 1 182 ? 11.477 7.209 -35.654 1.00 49.47 182 HIS A C 1
ATOM 1384 O O . HIS A 1 182 ? 10.822 8.231 -35.539 1.00 49.47 182 HIS A O 1
ATOM 1390 N N . ILE A 1 183 ? 12.442 6.873 -34.785 1.00 54.91 183 ILE A N 1
ATOM 1391 C CA . ILE A 1 183 ? 12.868 7.749 -33.670 1.00 54.91 183 ILE A CA 1
ATOM 1392 C C . ILE A 1 183 ? 13.114 9.162 -34.250 1.00 54.91 183 ILE A C 1
ATOM 1394 O O . ILE A 1 183 ? 14.161 9.442 -34.829 1.00 54.91 183 ILE A O 1
ATOM 1398 N N . ASN A 1 184 ? 12.081 10.008 -34.224 1.00 46.03 184 ASN A N 1
ATOM 1399 C CA . ASN A 1 184 ? 11.934 11.142 -35.153 1.00 46.03 184 ASN A CA 1
ATOM 1400 C C . ASN A 1 184 ? 12.520 12.418 -34.553 1.00 46.03 184 ASN A C 1
ATOM 1402 O O . ASN A 1 184 ? 12.526 13.474 -35.179 1.00 46.03 184 ASN A O 1
ATOM 1406 N N . VAL A 1 185 ? 13.070 12.268 -33.352 1.00 46.44 185 VAL A N 1
ATOM 1407 C CA . VAL A 1 185 ? 14.134 13.067 -32.775 1.00 46.44 185 VAL A CA 1
ATOM 1408 C C . VAL A 1 185 ? 15.295 12.093 -32.563 1.00 46.44 185 VAL A C 1
ATOM 1410 O O . VAL A 1 185 ? 15.406 11.459 -31.520 1.00 46.44 185 VAL A O 1
ATOM 1413 N N . ASP A 1 186 ? 16.087 11.913 -33.618 1.00 41.81 186 ASP A N 1
ATOM 1414 C CA . ASP A 1 186 ? 17.342 11.154 -33.675 1.00 41.81 186 ASP A CA 1
ATOM 1415 C C . ASP A 1 186 ? 17.286 9.676 -33.239 1.00 41.81 186 ASP A C 1
ATOM 1417 O O . ASP A 1 186 ? 17.557 9.309 -32.097 1.00 41.81 186 ASP A O 1
ATOM 1421 N N . GLY A 1 187 ? 17.031 8.812 -34.228 1.00 49.56 187 GLY A N 1
ATOM 1422 C CA . GLY A 1 187 ? 17.494 7.423 -34.363 1.00 49.56 187 GLY A CA 1
ATOM 1423 C C . GLY A 1 187 ? 18.662 6.990 -33.481 1.00 49.56 187 GLY A C 1
ATOM 1424 O O . GLY A 1 187 ? 19.775 6.892 -33.971 1.00 49.56 187 GLY A O 1
ATOM 1425 N N . ALA A 1 188 ? 18.406 6.684 -32.211 1.00 59.88 188 ALA A N 1
ATOM 1426 C CA . ALA A 1 188 ? 19.292 5.988 -31.283 1.00 59.88 188 ALA A CA 1
ATOM 1427 C C . ALA A 1 188 ? 20.777 6.416 -31.236 1.00 59.88 188 ALA A C 1
ATOM 1429 O O . ALA A 1 188 ? 21.586 5.546 -30.962 1.00 59.88 188 ALA A O 1
ATOM 1430 N N . PHE A 1 189 ? 21.167 7.689 -31.395 1.00 56.69 189 PHE A N 1
ATOM 1431 C CA . PHE A 1 189 ? 22.492 8.164 -30.943 1.00 56.69 189 PHE A CA 1
ATOM 1432 C C . PHE A 1 189 ? 22.482 9.655 -30.555 1.00 56.69 189 PHE A C 1
ATOM 1434 O O . PHE A 1 189 ? 22.114 10.533 -31.327 1.00 56.69 189 PHE A O 1
ATOM 1441 N N . TYR A 1 190 ? 22.913 9.920 -29.321 1.00 46.69 190 TYR A N 1
ATOM 1442 C CA . TYR A 1 190 ? 23.074 11.232 -28.683 1.00 46.69 190 TYR A CA 1
ATOM 1443 C C . TYR A 1 190 ? 24.047 12.179 -29.428 1.00 46.69 190 TYR A C 1
ATOM 1445 O O . TYR A 1 190 ? 24.991 11.727 -30.074 1.00 46.69 190 TYR A O 1
ATOM 1453 N N . ARG A 1 191 ? 23.858 13.504 -29.274 1.00 38.50 191 ARG A N 1
ATOM 1454 C CA . ARG A 1 191 ? 24.736 14.570 -29.810 1.00 38.50 191 ARG A CA 1
ATOM 1455 C C . ARG A 1 191 ? 25.916 14.887 -28.895 1.00 38.50 191 ARG A C 1
ATOM 1457 O O . ARG A 1 191 ? 25.709 15.394 -27.798 1.00 38.50 191 ARG A O 1
ATOM 1464 N N . ASN A 1 192 ? 27.146 14.771 -29.400 1.00 36.31 192 ASN A N 1
ATOM 1465 C CA . ASN A 1 192 ? 28.340 15.343 -28.767 1.00 36.31 192 ASN A CA 1
ATOM 1466 C C . ASN A 1 192 ? 28.957 16.413 -29.678 1.00 36.31 192 ASN A C 1
ATOM 1468 O O . ASN A 1 192 ? 29.202 16.153 -30.850 1.00 36.31 192 ASN A O 1
ATOM 1472 N N . GLN A 1 193 ? 29.203 17.616 -29.150 1.00 39.84 193 GLN A N 1
ATOM 1473 C CA . GLN A 1 193 ? 30.008 18.654 -29.821 1.00 39.84 193 GLN A CA 1
ATOM 1474 C C . GLN A 1 193 ? 29.592 19.005 -31.267 1.00 39.84 193 GLN A C 1
ATOM 1476 O O . GLN A 1 193 ? 30.401 19.472 -32.060 1.00 39.84 193 GLN A O 1
ATOM 1481 N N . GLY A 1 194 ? 28.305 18.852 -31.587 1.00 40.75 194 GLY A N 1
ATOM 1482 C CA . GLY A 1 194 ? 27.733 19.270 -32.869 1.00 40.75 19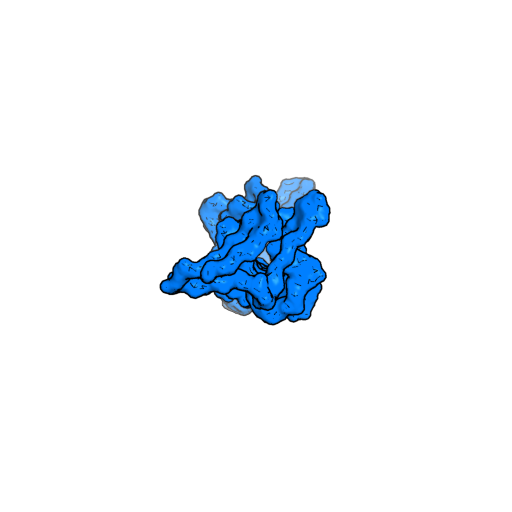4 GLY A CA 1
ATOM 1483 C C . GLY A 1 194 ? 27.511 18.154 -33.892 1.00 40.75 194 GLY A C 1
ATOM 1484 O O . GLY A 1 194 ? 26.872 18.435 -34.901 1.00 40.75 194 GLY A O 1
ATOM 1485 N N . GLU A 1 195 ? 27.925 16.915 -33.618 1.00 39.16 195 GLU A N 1
ATOM 1486 C CA . GLU A 1 195 ? 27.761 15.772 -34.528 1.00 39.16 195 GLU A CA 1
ATOM 1487 C C . GLU A 1 195 ? 26.643 14.820 -34.060 1.00 39.16 195 GLU A C 1
ATOM 1489 O O . GLU A 1 195 ? 26.495 14.557 -32.864 1.00 39.16 195 GLU A O 1
ATOM 1494 N N . VAL A 1 196 ? 25.841 14.327 -35.012 1.00 48.66 196 VAL A N 1
ATOM 1495 C CA . VAL A 1 196 ? 24.768 13.329 -34.828 1.00 48.66 196 VAL A CA 1
ATOM 1496 C C . VAL A 1 196 ? 25.115 12.116 -35.679 1.00 48.66 196 VAL A C 1
ATOM 1498 O O . VAL A 1 196 ? 25.445 12.261 -36.856 1.00 48.66 196 VAL A O 1
ATOM 1501 N N . TYR A 1 197 ? 24.991 10.927 -35.099 1.00 42.22 197 TYR A N 1
ATOM 1502 C CA . TYR A 1 197 ? 25.224 9.659 -35.780 1.00 42.22 197 TYR A CA 1
ATOM 1503 C C . TYR A 1 197 ? 23.874 8.997 -36.093 1.00 42.22 197 TYR A C 1
ATOM 1505 O O . TYR A 1 197 ? 23.013 8.892 -35.229 1.00 42.22 197 TYR A O 1
ATOM 1513 N N . LEU A 1 198 ? 23.679 8.558 -37.338 1.00 60.50 198 LEU A N 1
ATOM 1514 C CA . LEU A 1 198 ? 22.488 7.845 -37.810 1.00 60.50 198 LEU A CA 1
ATOM 1515 C C . LEU A 1 198 ? 22.937 6.583 -38.532 1.00 60.50 198 LEU A C 1
ATOM 1517 O O . LEU A 1 198 ? 23.831 6.667 -39.373 1.00 60.50 198 LEU A O 1
ATOM 1521 N N . THR A 1 199 ? 22.239 5.463 -38.339 1.00 43.69 199 THR A N 1
ATOM 1522 C CA . THR A 1 199 ? 22.139 4.482 -39.429 1.00 43.69 199 THR A CA 1
ATOM 1523 C C . THR A 1 199 ? 20.725 3.926 -39.568 1.00 43.69 199 THR A C 1
ATOM 1525 O O . THR A 1 199 ? 20.169 3.379 -38.618 1.00 43.69 199 THR A O 1
ATOM 1528 N N . VAL A 1 200 ? 20.211 4.088 -40.790 1.00 48.00 200 VAL A N 1
ATOM 1529 C CA . VAL A 1 200 ? 18.947 3.644 -41.402 1.00 48.00 200 VAL A CA 1
ATOM 1530 C C . VAL A 1 200 ? 19.032 2.220 -41.978 1.00 48.00 200 VAL A C 1
ATOM 1532 O O . VAL A 1 200 ? 20.119 1.672 -42.159 1.00 48.00 200 VAL A O 1
ATOM 1535 N N . ASP A 1 201 ? 17.876 1.669 -42.354 1.00 41.00 201 ASP A N 1
ATOM 1536 C CA . ASP A 1 201 ? 17.675 0.291 -42.826 1.00 41.00 201 ASP A CA 1
ATOM 1537 C C . ASP A 1 201 ? 18.406 -0.118 -44.130 1.00 41.00 201 ASP A C 1
ATOM 1539 O O . ASP A 1 201 ? 18.709 -1.296 -44.293 1.00 41.00 201 ASP A O 1
ATOM 1543 N N . ASN A 1 202 ? 18.764 0.786 -45.057 1.00 38.06 202 ASN A N 1
ATOM 1544 C CA . ASN A 1 202 ? 19.372 0.373 -46.345 1.00 38.06 202 ASN A CA 1
ATOM 1545 C C . ASN A 1 202 ? 20.909 0.235 -46.345 1.00 38.06 202 ASN A C 1
ATOM 1547 O O . ASN A 1 202 ? 21.501 0.160 -47.416 1.00 38.06 202 ASN A O 1
ATOM 1551 N N . HIS A 1 203 ? 21.537 0.244 -45.165 1.00 38.38 203 HIS A N 1
ATOM 1552 C CA . HIS A 1 203 ? 22.523 -0.727 -44.642 1.00 38.38 203 HIS A CA 1
ATOM 1553 C C . HIS A 1 203 ? 22.994 -0.132 -43.300 1.00 38.38 203 HIS A C 1
ATOM 1555 O O . HIS A 1 203 ? 23.751 0.835 -43.293 1.00 38.38 203 HIS A O 1
ATOM 1561 N N . LEU A 1 204 ? 22.500 -0.509 -42.120 1.00 50.56 204 LEU A N 1
ATOM 1562 C CA . LEU A 1 204 ? 22.065 -1.788 -41.540 1.00 50.56 204 LEU A CA 1
ATOM 1563 C C . LEU A 1 204 ? 23.207 -2.777 -41.303 1.00 50.56 204 LEU A C 1
ATOM 1565 O O . LEU A 1 204 ? 23.696 -3.447 -42.211 1.00 50.56 204 LEU A O 1
ATOM 1569 N N . TYR A 1 205 ? 23.574 -2.913 -40.029 1.00 42.22 205 TYR A N 1
ATOM 1570 C CA . TYR A 1 205 ? 24.387 -4.021 -39.550 1.00 42.22 205 TYR A CA 1
ATOM 1571 C C . TYR A 1 205 ? 23.492 -5.204 -39.172 1.00 42.22 205 TYR A C 1
ATOM 1573 O O . TYR A 1 205 ? 22.689 -5.139 -38.244 1.00 42.22 205 TYR A O 1
ATOM 1581 N N . ILE A 1 206 ? 23.698 -6.292 -39.913 1.00 49.75 206 ILE A N 1
ATOM 1582 C CA . ILE A 1 206 ? 22.950 -7.549 -39.939 1.00 49.75 206 ILE A CA 1
ATOM 1583 C C . ILE A 1 206 ? 23.860 -8.617 -39.326 1.00 49.75 206 ILE A C 1
ATOM 1585 O O . ILE A 1 206 ? 24.975 -8.825 -39.803 1.00 49.75 206 ILE A O 1
ATOM 1589 N N . ARG A 1 207 ? 23.436 -9.272 -38.244 1.00 40.31 207 ARG A N 1
ATOM 1590 C CA . ARG A 1 207 ? 24.192 -10.372 -37.628 1.00 40.31 207 ARG A CA 1
ATOM 1591 C C . ARG A 1 207 ? 23.380 -11.652 -37.735 1.00 40.31 207 ARG A C 1
ATOM 1593 O O . ARG A 1 207 ? 22.326 -11.753 -37.119 1.00 40.31 207 ARG A O 1
ATOM 1600 N N . ASP A 1 208 ? 23.912 -12.620 -38.471 1.00 40.50 208 ASP A N 1
ATOM 1601 C CA . ASP A 1 208 ? 23.597 -14.028 -38.258 1.00 40.50 208 ASP A CA 1
ATOM 1602 C C . ASP A 1 208 ? 24.521 -14.530 -37.143 1.00 40.50 208 ASP A C 1
ATOM 1604 O O . ASP A 1 208 ? 25.745 -14.397 -37.222 1.00 40.50 208 ASP A O 1
ATOM 1608 N N . THR A 1 209 ? 23.945 -15.076 -36.079 1.00 48.97 209 THR A N 1
ATOM 1609 C CA . THR A 1 209 ? 24.688 -15.660 -34.959 1.00 48.97 209 THR A CA 1
ATOM 1610 C C . THR A 1 209 ? 25.476 -16.921 -35.344 1.00 48.97 209 THR A C 1
ATOM 1612 O O . THR A 1 209 ? 26.163 -17.466 -34.484 1.00 48.97 209 THR A O 1
ATOM 1615 N N . GLN A 1 210 ? 25.432 -17.359 -36.611 1.00 43.03 210 GLN A N 1
ATOM 1616 C CA . GLN A 1 210 ? 26.097 -18.565 -37.117 1.00 43.03 210 GLN A CA 1
ATOM 1617 C C . GLN A 1 210 ? 27.186 -18.335 -38.200 1.00 43.03 210 GLN A C 1
ATOM 1619 O O . GLN A 1 210 ? 27.786 -19.321 -38.630 1.00 43.03 210 GLN A O 1
ATOM 1624 N N . SER A 1 211 ? 27.509 -17.107 -38.665 1.00 47.53 211 SER A N 1
ATOM 1625 C CA . SER A 1 211 ? 28.572 -16.916 -39.694 1.00 47.53 211 SER A CA 1
ATOM 1626 C C . SER A 1 211 ? 29.410 -15.616 -39.615 1.00 47.53 211 SER A C 1
ATOM 1628 O O . SER A 1 211 ? 29.103 -14.689 -38.868 1.00 47.53 211 SER A O 1
ATOM 1630 N N . SER A 1 212 ? 30.539 -15.576 -40.347 1.00 47.78 212 SER A N 1
ATOM 1631 C CA . SER A 1 212 ? 31.757 -14.818 -39.998 1.00 47.78 212 SER A CA 1
ATOM 1632 C C . SER A 1 212 ? 32.195 -13.655 -40.927 1.00 47.78 212 SER A C 1
ATOM 1634 O O . SER A 1 212 ? 33.398 -13.473 -41.107 1.00 47.78 212 SER A O 1
ATOM 1636 N N . LYS A 1 213 ? 31.308 -12.825 -41.504 1.00 49.53 213 LYS A N 1
ATOM 1637 C CA . LYS A 1 213 ? 31.714 -11.603 -42.265 1.00 49.53 213 LYS A CA 1
ATOM 1638 C C . LYS A 1 213 ? 31.108 -10.297 -41.702 1.00 49.53 213 LYS A C 1
ATOM 1640 O O . LYS A 1 213 ? 29.971 -10.316 -41.239 1.00 49.53 213 LYS A O 1
ATOM 1645 N N . LYS A 1 214 ? 31.861 -9.174 -41.715 1.00 54.94 214 LYS A N 1
ATOM 1646 C CA . LYS A 1 214 ? 31.493 -7.833 -41.173 1.00 54.94 214 LYS A CA 1
ATOM 1647 C C . LYS A 1 214 ? 32.151 -6.680 -41.974 1.00 54.94 214 LYS A C 1
ATOM 1649 O O . LYS A 1 214 ? 33.272 -6.854 -42.432 1.00 54.94 214 LYS A O 1
ATOM 1654 N N . ILE A 1 215 ? 31.487 -5.521 -42.092 1.00 60.34 215 ILE A N 1
ATOM 1655 C CA . ILE A 1 215 ? 31.984 -4.271 -42.735 1.00 60.34 215 ILE A CA 1
ATOM 1656 C C . ILE A 1 215 ? 32.921 -3.483 -41.777 1.00 60.34 215 ILE A C 1
ATOM 1658 O O . ILE A 1 215 ? 32.663 -3.479 -40.572 1.00 60.34 215 ILE A O 1
ATOM 1662 N N . HIS A 1 216 ? 33.973 -2.811 -42.291 1.00 45.12 216 HIS A N 1
ATOM 1663 C CA . HIS A 1 216 ? 34.967 -1.994 -41.548 1.00 45.12 216 HIS A CA 1
ATOM 1664 C C . HIS A 1 216 ? 35.101 -0.575 -42.160 1.00 45.12 216 HIS A C 1
ATOM 1666 O O . HIS A 1 216 ? 35.287 -0.461 -43.367 1.00 45.12 216 HIS A O 1
ATOM 1672 N N . PHE A 1 217 ? 35.060 0.501 -41.352 1.00 50.44 217 PHE A N 1
ATOM 1673 C CA . PHE A 1 217 ? 35.341 1.889 -41.783 1.00 50.44 217 PHE A CA 1
ATOM 1674 C C . PHE A 1 217 ? 36.627 2.413 -41.122 1.00 50.44 217 PHE A C 1
ATOM 1676 O O . PHE A 1 217 ? 36.711 2.438 -39.896 1.00 50.44 217 PHE A O 1
ATOM 1683 N N . GLN A 1 218 ? 37.611 2.844 -41.919 1.00 37.66 218 GLN A N 1
ATOM 1684 C CA . GLN A 1 218 ? 38.852 3.467 -41.437 1.00 37.66 218 GLN A CA 1
ATOM 1685 C C . GLN A 1 218 ? 38.747 4.995 -41.551 1.00 37.66 218 GLN A C 1
ATOM 1687 O O . GLN A 1 218 ? 38.652 5.546 -42.647 1.00 37.66 218 GLN A O 1
ATOM 1692 N N . THR A 1 219 ? 38.747 5.684 -40.411 1.00 42.72 219 THR A N 1
ATOM 1693 C CA . THR A 1 219 ? 38.466 7.129 -40.313 1.00 42.72 219 THR A CA 1
ATOM 1694 C C . THR A 1 219 ? 39.622 8.027 -40.748 1.00 42.72 219 THR A C 1
ATOM 1696 O O . THR A 1 219 ? 39.412 9.200 -41.034 1.00 42.72 219 THR A O 1
ATOM 1699 N N . ASP A 1 220 ? 40.830 7.479 -40.841 1.00 37.41 220 ASP A N 1
ATOM 1700 C CA . ASP A 1 220 ? 42.057 8.269 -40.984 1.00 37.41 220 ASP A CA 1
ATOM 1701 C C . ASP A 1 220 ? 42.394 8.541 -42.463 1.00 37.41 220 ASP A C 1
ATOM 1703 O O . ASP A 1 220 ? 43.165 9.445 -42.780 1.00 37.41 220 ASP A O 1
ATOM 1707 N N . THR A 1 221 ? 41.812 7.761 -43.383 1.00 40.97 221 THR A N 1
ATOM 1708 C CA . THR A 1 221 ? 42.111 7.793 -44.828 1.00 40.97 221 THR A CA 1
ATOM 1709 C C . THR A 1 221 ? 40.882 7.995 -45.719 1.00 40.97 221 THR A C 1
ATOM 1711 O O . THR A 1 221 ? 41.034 8.148 -46.929 1.00 40.97 221 THR A O 1
ATOM 1714 N N . GLY A 1 222 ? 39.668 8.015 -45.153 1.00 40.28 222 GLY A N 1
ATOM 1715 C CA . GLY A 1 222 ? 38.429 8.307 -45.887 1.00 40.28 222 GLY A CA 1
ATOM 1716 C C . GLY A 1 222 ? 38.047 7.288 -46.974 1.00 40.28 222 GLY A C 1
ATOM 1717 O O . GLY A 1 222 ? 37.309 7.635 -47.892 1.00 40.28 222 GLY A O 1
ATOM 1718 N N . SER A 1 223 ? 38.543 6.049 -46.902 1.00 51.84 223 SER A N 1
ATOM 1719 C CA . SER A 1 223 ? 38.315 5.004 -47.913 1.00 51.84 223 SER A CA 1
ATOM 1720 C C . SER A 1 223 ? 37.396 3.887 -47.396 1.00 51.84 223 SER A C 1
ATOM 1722 O O . SER A 1 223 ? 37.575 3.403 -46.279 1.00 51.84 223 SER A O 1
ATOM 1724 N N . LEU A 1 224 ? 36.455 3.439 -48.239 1.00 55.31 224 LEU A N 1
ATOM 1725 C CA . LEU A 1 224 ? 35.605 2.262 -48.021 1.00 55.31 224 LEU A CA 1
ATOM 1726 C C . LEU A 1 224 ? 36.140 1.077 -48.838 1.00 55.31 224 LEU A C 1
ATOM 1728 O O . LEU A 1 224 ? 36.089 1.107 -50.067 1.00 55.31 224 LEU A O 1
ATOM 1732 N N . THR A 1 225 ? 36.605 0.023 -48.168 1.00 52.84 225 THR A N 1
ATOM 1733 C CA . THR A 1 225 ? 36.980 -1.252 -48.805 1.00 52.84 225 THR A CA 1
ATOM 1734 C C . THR A 1 225 ? 35.920 -2.323 -48.555 1.00 52.84 225 THR A C 1
ATOM 1736 O O . THR A 1 225 ? 35.423 -2.474 -47.440 1.00 52.84 225 THR A O 1
ATOM 1739 N N . LEU A 1 226 ? 35.567 -3.049 -49.617 1.00 50.62 226 LEU A N 1
ATOM 1740 C CA . LEU A 1 226 ? 34.618 -4.166 -49.640 1.00 50.62 226 LEU A CA 1
ATOM 1741 C C . LEU A 1 226 ? 35.397 -5.453 -49.974 1.00 50.62 226 LEU A C 1
ATOM 1743 O O . LEU A 1 226 ? 36.066 -5.472 -51.007 1.00 50.62 226 LEU A O 1
ATOM 1747 N N . ASP A 1 227 ? 35.278 -6.493 -49.137 1.00 55.88 227 ASP A N 1
ATOM 1748 C CA . ASP A 1 227 ? 35.931 -7.813 -49.301 1.00 55.88 227 ASP A CA 1
ATOM 1749 C C . ASP A 1 227 ? 34.969 -8.936 -49.749 1.00 55.88 227 ASP A C 1
ATOM 1751 O O . ASP A 1 227 ? 33.995 -9.261 -49.016 1.00 55.88 227 ASP A O 1
#

Solvent-accessible surface area (backbone atoms only — not comparable to full-atom values): 14557 Å² total; per-residue (Å²): 130,89,81,75,51,72,69,62,51,54,66,42,71,39,93,90,52,80,65,50,74,66,54,52,50,55,53,59,74,72,52,90,45,51,85,82,66,27,50,41,71,56,92,63,90,90,54,64,83,44,75,52,51,87,55,91,45,24,52,70,48,78,42,64,61,86,94,41,78,62,33,33,38,26,36,16,81,54,95,87,48,53,26,56,29,36,28,40,93,77,40,48,48,37,22,35,35,68,88,79,65,21,31,9,34,49,30,73,78,47,89,38,67,72,26,72,48,70,89,62,96,46,64,57,42,76,48,63,93,52,92,88,50,63,57,23,43,31,27,38,67,85,69,21,31,13,36,35,31,91,74,51,90,41,69,68,30,64,62,66,89,85,86,76,95,73,87,82,91,47,98,88,60,85,87,88,82,77,94,62,81,60,57,85,80,60,49,89,41,79,74,59,100,86,49,75,58,77,78,58,82,96,71,59,93,81,83,62,98,86,67,94,81,83,92,66,83,52,85,91,76,78,54,85,73,87,134